Protein AF-A0A7S1PYK8-F1 (afdb_monomer_lite)

Foldseek 3Di:
DDDDDDDDDDDDDDDPDDDPDDDDDPPPVVVVVVVVVVVVVVVPPPPDDDPDDPPPCPPVNVVVVVVVVVVVVVVVVVVVVVVVVVVVVVVVVVVVVVVVVVVVVVVVVVVVVVVVVVVVVVVVVVVVVVVVVVVVVVVVVVVVVVVVVVVVVVVVVVVVVLLVVLVVLLVVLVVVLVVLVVVQDQAFPDLVVVLVDPPDDPVVNVVSVVVVVVVVPPDDDDPPPRDGPDHSPCPVVNVVSVVVSVVSVVVD

Secondary structure (DSSP, 8-state):
-----PPP-------S---------TTSSHHHHHHHTTTTTSSSS--S----------HHHHHHHHHHHHHHHHHHHHHHHHHHHHHHHHHHHHHHHHHHHHHHHHHHHHHHHHHHHHHHHHHHHHHHHHHHHHHHHHHHHHHHHHHHHHHHHHHHHHHHHHHHHHHHHHHHHHHHHHHHHHT-S-EE--HHHHTT-TTS-HHHHHHHHHHHHHHHHS--S------EEE---THHHHHHHHHHHHHHHHT-

Organism: Alexandrium catenella (NCBI:txid2925)

pLDDT: mean 76.21, std 21.87, range [30.81, 98.25]

InterPro domains:
  IPR059991 Trichocyst matrix protein T1-F, coiled-coil [PF27870] (58-193)

Structure (mmCIF, N/CA/C/O backbone):
data_AF-A0A7S1PYK8-F1
#
_entry.id   AF-A0A7S1PYK8-F1
#
loop_
_atom_site.group_PDB
_atom_site.id
_atom_site.type_symbol
_atom_site.label_atom_id
_atom_site.label_alt_id
_atom_site.label_comp_id
_atom_site.label_asym_id
_atom_site.label_entity_id
_atom_site.label_seq_id
_atom_site.pdbx_PDB_ins_code
_atom_site.Cartn_x
_atom_site.Cartn_y
_atom_site.Cartn_z
_atom_site.occupancy
_atom_site.B_iso_or_equiv
_atom_site.auth_seq_id
_atom_site.auth_comp_id
_atom_site.auth_asym_id
_atom_site.auth_atom_id
_atom_site.pdbx_PDB_model_num
ATOM 1 N N . LEU A 1 1 ? -29.106 8.030 -1.924 1.00 42.78 1 LEU A N 1
ATOM 2 C CA . LEU A 1 1 ? -29.593 6.709 -1.468 1.00 42.78 1 LEU A CA 1
ATOM 3 C C . LEU A 1 1 ? -29.959 6.793 0.016 1.00 42.78 1 LEU A C 1
ATOM 5 O O . LEU A 1 1 ? -29.085 6.958 0.848 1.00 42.78 1 LEU A O 1
ATOM 9 N N . LYS A 1 2 ? -31.276 6.822 0.269 1.00 43.25 2 LYS A N 1
ATOM 10 C CA . LYS A 1 2 ? -32.052 6.551 1.499 1.00 43.25 2 LYS A CA 1
ATOM 11 C C . LYS A 1 2 ? -31.428 6.832 2.885 1.00 43.25 2 LYS A C 1
ATOM 13 O O . LYS A 1 2 ? -30.844 5.955 3.507 1.00 43.25 2 LYS A O 1
ATOM 18 N N . ARG A 1 3 ? -31.769 8.008 3.436 1.00 36.69 3 ARG A N 1
ATOM 19 C CA . ARG A 1 3 ? -32.153 8.164 4.853 1.00 36.69 3 ARG A CA 1
ATOM 20 C C . ARG A 1 3 ? -33.546 7.551 5.049 1.00 36.69 3 ARG A C 1
ATOM 22 O O . ARG A 1 3 ? -34.435 7.847 4.254 1.00 36.69 3 ARG A O 1
ATOM 29 N N . ALA A 1 4 ? -33.748 6.769 6.105 1.00 39.44 4 ALA A N 1
ATOM 30 C CA . ALA A 1 4 ? -35.074 6.396 6.591 1.00 39.44 4 ALA A CA 1
ATOM 31 C C . ALA A 1 4 ? -35.092 6.470 8.125 1.00 39.44 4 ALA A C 1
ATOM 33 O O . ALA A 1 4 ? -34.332 5.795 8.810 1.00 39.44 4 ALA A O 1
ATOM 34 N N . GLN A 1 5 ? -35.937 7.373 8.610 1.00 46.78 5 GLN A N 1
ATOM 35 C CA . GLN A 1 5 ? -36.411 7.555 9.985 1.00 46.78 5 GLN A CA 1
ATOM 36 C C . GLN A 1 5 ? -37.636 6.613 10.207 1.00 46.78 5 GLN A C 1
ATOM 38 O O . GLN A 1 5 ? -38.007 5.894 9.275 1.00 46.78 5 GLN A O 1
ATOM 43 N N . PRO A 1 6 ? -38.210 6.517 11.420 1.00 46.19 6 PRO A N 1
ATOM 44 C CA . PRO A 1 6 ? -38.408 5.294 12.191 1.00 46.19 6 PRO A CA 1
ATOM 45 C C . PRO A 1 6 ? -39.818 4.687 12.042 1.00 46.19 6 PRO A C 1
ATOM 47 O O . PRO A 1 6 ? -40.772 5.355 11.645 1.00 46.19 6 PRO A O 1
ATOM 50 N N . SER A 1 7 ? -39.973 3.413 12.401 1.00 47.88 7 SER A N 1
ATOM 51 C CA . SER A 1 7 ? -41.270 2.722 12.434 1.00 47.88 7 SER A CA 1
ATOM 52 C C . SER A 1 7 ? -41.950 2.784 13.818 1.00 47.88 7 SER A C 1
ATOM 54 O O . SER A 1 7 ? -41.254 2.890 14.828 1.00 47.88 7 SER A O 1
ATOM 56 N N . PRO A 1 8 ? -43.297 2.709 13.882 1.00 42.19 8 PRO A N 1
ATOM 57 C CA . PRO A 1 8 ? -44.106 3.088 15.039 1.00 42.19 8 PRO A CA 1
ATOM 58 C C . PRO A 1 8 ? -44.478 1.921 15.976 1.00 42.19 8 PRO A C 1
ATOM 60 O O . PRO A 1 8 ? -44.301 0.750 15.657 1.00 42.19 8 PRO A O 1
ATOM 63 N N . LEU A 1 9 ? -45.009 2.322 17.137 1.00 41.72 9 LEU A N 1
ATOM 64 C CA . LEU A 1 9 ? -45.517 1.589 18.308 1.00 41.72 9 LEU A CA 1
ATOM 65 C C . LEU A 1 9 ? -46.166 0.199 18.077 1.00 41.72 9 LEU A C 1
ATOM 67 O O . LEU A 1 9 ? -46.811 -0.031 17.054 1.00 41.72 9 LEU A O 1
ATOM 71 N N . PRO A 1 10 ? -46.107 -0.699 19.085 1.00 41.09 10 PRO A N 1
ATOM 72 C CA . PRO A 1 10 ? -46.672 -2.041 19.003 1.00 41.09 10 PRO A CA 1
ATOM 73 C C . PRO A 1 10 ? -48.204 -2.031 19.115 1.00 41.09 10 PRO A C 1
ATOM 75 O O . PRO A 1 10 ? -48.784 -1.668 20.139 1.00 41.09 10 PRO A O 1
ATOM 78 N N . SER A 1 11 ? -48.865 -2.502 18.059 1.00 40.75 11 SER A N 1
ATOM 79 C CA . SER A 1 11 ? -50.277 -2.867 18.061 1.00 40.75 11 SER A CA 1
ATOM 80 C C . SER A 1 11 ? -50.478 -4.268 18.651 1.00 40.75 11 SER A C 1
ATOM 82 O O . SER A 1 11 ? -49.970 -5.249 18.114 1.00 40.75 11 SER A O 1
ATOM 84 N N . GLN A 1 12 ? -51.254 -4.336 19.733 1.00 40.84 12 GLN A N 1
ATOM 85 C CA . GLN A 1 12 ? -52.223 -5.391 20.065 1.00 40.84 12 GLN A CA 1
ATOM 86 C C . GLN A 1 12 ? -52.178 -6.687 19.225 1.00 40.84 12 GLN A C 1
ATOM 88 O O . GLN A 1 12 ? -52.647 -6.713 18.085 1.00 40.84 12 GLN A O 1
ATOM 93 N N . ARG A 1 13 ? -51.779 -7.805 19.852 1.00 35.12 13 ARG A N 1
ATOM 94 C CA . ARG A 1 13 ? -52.340 -9.132 19.541 1.00 35.12 13 ARG A CA 1
ATOM 95 C C . ARG A 1 13 ? -52.230 -10.108 20.723 1.00 35.12 13 ARG A C 1
ATOM 97 O O . ARG A 1 13 ? -51.177 -10.660 21.005 1.00 35.12 13 ARG A O 1
ATOM 104 N N . SER A 1 14 ? -53.377 -10.272 21.385 1.00 41.12 14 SER A N 1
ATOM 105 C CA . SER A 1 14 ? -53.946 -11.495 21.979 1.00 41.12 14 SER A CA 1
ATOM 106 C C . SER A 1 14 ? -53.055 -12.425 22.818 1.00 41.12 14 SER A C 1
ATOM 108 O O . SER A 1 14 ? -52.366 -13.296 22.290 1.00 41.12 14 SER A O 1
ATOM 110 N N . SER A 1 15 ? -53.229 -12.340 24.137 1.00 37.00 15 SER A N 1
ATOM 111 C CA . SER A 1 15 ? -52.975 -13.405 25.114 1.00 37.00 15 SER A CA 1
ATOM 112 C C . SER A 1 15 ? -54.047 -14.522 25.047 1.00 37.00 15 SER A C 1
ATOM 114 O O . SER A 1 15 ? -55.197 -14.243 24.695 1.00 37.00 15 SER A O 1
ATOM 116 N N . PRO A 1 16 ? -53.718 -15.786 25.396 1.00 41.19 16 PRO A N 1
ATOM 117 C CA . PRO A 1 16 ? -54.635 -16.922 25.321 1.00 41.19 16 PRO A CA 1
ATOM 118 C C . PRO A 1 16 ? -55.247 -17.241 26.692 1.00 41.19 16 PRO A C 1
ATOM 120 O O . PRO A 1 16 ? -54.850 -18.200 27.340 1.00 41.19 16 PRO A O 1
ATOM 123 N N . TRP A 1 17 ? -56.217 -16.450 27.152 1.00 30.81 17 TRP A N 1
ATOM 124 C CA . TRP A 1 17 ? -57.033 -16.811 28.320 1.00 30.81 17 TRP A CA 1
ATOM 125 C C . TRP A 1 17 ? -58.499 -16.483 28.031 1.00 30.81 17 TRP A C 1
ATOM 127 O O . TRP A 1 17 ? -58.911 -15.327 27.962 1.00 30.81 17 TRP A O 1
ATOM 137 N N . GLY A 1 18 ? -59.279 -17.534 27.767 1.00 33.34 18 GLY A N 1
ATOM 138 C CA . GLY A 1 18 ? -60.690 -17.453 27.412 1.00 33.34 18 GLY A CA 1
ATOM 139 C C . GLY A 1 18 ? -61.553 -17.025 28.594 1.00 33.34 18 GLY A C 1
ATOM 140 O O . GLY A 1 18 ? -61.733 -17.773 29.552 1.00 33.34 18 GLY A O 1
ATOM 141 N N . VAL A 1 19 ? -62.152 -15.841 28.484 1.00 34.38 19 VAL A N 1
ATOM 142 C CA . VAL A 1 19 ? -63.263 -15.408 29.333 1.00 34.38 19 VAL A CA 1
ATOM 143 C C . VAL A 1 19 ? -64.504 -16.205 28.924 1.00 34.38 19 VAL A C 1
ATOM 145 O O . VAL A 1 19 ? -65.127 -15.946 27.892 1.00 34.38 19 VAL A O 1
ATOM 148 N N . ARG A 1 20 ? -64.861 -17.208 29.729 1.00 34.38 20 ARG A N 1
ATOM 149 C CA . ARG A 1 20 ? -66.093 -17.987 29.576 1.00 34.38 20 ARG A CA 1
ATOM 150 C C . ARG A 1 20 ? -67.270 -17.136 30.073 1.00 34.38 20 ARG A C 1
ATOM 152 O O . ARG A 1 20 ? -67.507 -17.004 31.267 1.00 34.38 20 ARG A O 1
ATOM 159 N N . ARG A 1 21 ? -67.979 -16.505 29.132 1.00 36.00 21 ARG A N 1
ATOM 160 C CA . ARG A 1 21 ? -69.226 -15.757 29.355 1.00 36.00 21 ARG A CA 1
ATOM 161 C C . ARG A 1 21 ? -70.378 -16.754 29.520 1.00 36.00 21 ARG A C 1
ATOM 163 O O . ARG A 1 21 ? -70.953 -17.196 28.528 1.00 36.00 21 ARG A O 1
ATOM 170 N N . GLU A 1 22 ? -70.711 -17.115 30.755 1.00 36.94 22 GLU A N 1
ATOM 171 C CA . GLU A 1 22 ? -71.904 -17.917 31.043 1.00 36.94 22 GLU A CA 1
ATOM 172 C C . GLU A 1 22 ? -73.157 -17.033 31.067 1.00 36.94 22 GLU A C 1
ATOM 174 O O . GLU A 1 22 ? -73.251 -16.022 31.762 1.00 36.94 22 GLU A O 1
ATOM 179 N N . ARG A 1 23 ? -74.120 -17.406 30.222 1.00 41.31 23 ARG A N 1
ATOM 180 C CA . ARG A 1 23 ? -75.435 -16.780 30.084 1.00 41.31 23 ARG A CA 1
ATOM 181 C C . ARG A 1 23 ? -76.292 -17.152 31.298 1.00 41.31 23 ARG A C 1
ATOM 183 O O . ARG A 1 23 ? -76.814 -18.259 31.361 1.00 41.31 23 ARG A O 1
ATOM 190 N N . MET A 1 24 ? -76.469 -16.224 32.237 1.00 36.66 24 MET A N 1
ATOM 191 C CA . MET A 1 24 ? -77.461 -16.347 33.312 1.00 36.66 24 MET A CA 1
ATOM 192 C C . MET A 1 24 ? -78.878 -16.310 32.718 1.00 36.66 24 MET A C 1
ATOM 194 O O . MET A 1 24 ? -79.310 -15.304 32.156 1.00 36.66 24 MET A O 1
ATOM 198 N N . SER A 1 25 ? -79.586 -17.439 32.801 1.00 42.28 25 SER A N 1
ATOM 199 C CA . SER A 1 25 ? -80.964 -17.606 32.336 1.00 42.28 25 SER A CA 1
ATOM 200 C C . SER A 1 25 ? -81.953 -16.894 33.262 1.00 42.28 25 SER A C 1
ATOM 202 O O . SER A 1 25 ? -81.996 -17.152 34.464 1.00 42.28 25 SER A O 1
ATOM 204 N N . LEU A 1 26 ? -82.804 -16.059 32.670 1.00 45.03 26 LEU A N 1
ATOM 205 C CA . LEU A 1 26 ? -83.822 -15.211 33.303 1.00 45.03 26 LEU A CA 1
ATOM 206 C C . LEU A 1 26 ? -84.965 -15.949 34.036 1.00 45.03 26 LEU A C 1
ATOM 208 O O . LEU A 1 26 ? -85.883 -15.309 34.539 1.00 45.03 26 LEU A O 1
ATOM 212 N N . THR A 1 27 ? -84.929 -17.277 34.147 1.00 49.44 27 THR A N 1
ATOM 213 C CA . THR A 1 27 ? -86.009 -18.085 34.742 1.00 49.44 27 THR A CA 1
ATOM 214 C C . THR A 1 27 ? -85.787 -18.468 36.211 1.00 49.44 27 THR A C 1
ATOM 216 O O . THR A 1 27 ? -86.704 -18.979 36.846 1.00 49.44 27 THR A O 1
ATOM 219 N N . THR A 1 28 ? -84.625 -18.173 36.807 1.00 48.91 28 THR A N 1
ATOM 220 C CA . THR A 1 28 ? -84.320 -18.510 38.218 1.00 48.91 28 THR A CA 1
ATOM 221 C C . THR A 1 28 ? -84.494 -17.345 39.203 1.00 48.91 28 THR A C 1
ATOM 223 O O . THR A 1 28 ? -84.471 -17.558 40.416 1.00 48.91 28 THR A O 1
ATOM 226 N N . MET A 1 29 ? -84.734 -16.120 38.718 1.00 52.75 29 MET A N 1
ATOM 227 C CA . MET A 1 29 ? -84.975 -14.939 39.567 1.00 52.75 29 MET A CA 1
ATOM 228 C C . MET A 1 29 ? -86.425 -14.819 40.070 1.00 52.75 29 MET A C 1
ATOM 230 O O . MET A 1 29 ? -86.640 -14.309 41.166 1.00 52.75 29 MET A O 1
ATOM 234 N N . ALA A 1 30 ? -87.417 -15.349 39.346 1.00 53.09 30 ALA A N 1
ATOM 235 C CA . ALA A 1 30 ? -88.827 -15.264 39.748 1.00 53.09 30 ALA A CA 1
ATOM 236 C C . ALA A 1 30 ? -89.197 -16.207 40.916 1.00 53.09 30 ALA A C 1
ATOM 238 O O . ALA A 1 30 ? -90.075 -15.891 41.713 1.00 53.09 30 ALA A O 1
ATOM 239 N N . ALA A 1 31 ? -88.484 -17.328 41.082 1.00 51.78 31 ALA A N 1
ATOM 240 C CA . ALA A 1 31 ? -88.746 -18.302 42.149 1.00 51.78 31 ALA A CA 1
ATOM 241 C C . ALA A 1 31 ? -88.095 -17.939 43.504 1.00 51.78 31 ALA A C 1
ATOM 243 O O . ALA A 1 31 ? -88.540 -18.408 44.548 1.00 51.78 31 ALA A O 1
ATOM 244 N N . ARG A 1 32 ? -87.068 -17.074 43.515 1.00 53.81 32 ARG A N 1
ATOM 245 C CA . ARG A 1 32 ? -86.403 -16.598 44.749 1.00 53.81 32 ARG A CA 1
ATOM 246 C C . ARG A 1 32 ? -87.052 -15.345 45.347 1.00 53.81 32 ARG A C 1
ATOM 248 O O . ARG A 1 32 ? -86.957 -15.132 46.551 1.00 53.81 32 ARG A O 1
ATOM 255 N N . LEU A 1 33 ? -87.776 -14.569 44.540 1.00 47.44 33 LEU A N 1
ATOM 256 C CA . LEU A 1 33 ? -88.569 -13.421 45.000 1.00 47.44 33 LEU A CA 1
ATOM 257 C C . LEU A 1 33 ? -89.869 -13.834 45.715 1.00 47.44 33 LEU A C 1
ATOM 259 O O . LEU A 1 33 ? -90.306 -13.140 46.628 1.00 47.44 33 LEU A O 1
ATOM 263 N N . LEU A 1 34 ? -90.439 -14.995 45.380 1.00 49.56 34 LEU A N 1
ATOM 264 C CA . LEU A 1 34 ? -91.649 -15.524 46.026 1.00 49.56 34 LEU A CA 1
ATOM 265 C C . LEU A 1 34 ? -91.381 -16.295 47.334 1.00 49.56 34 LEU A C 1
ATOM 267 O O . LEU A 1 34 ? -92.288 -16.429 48.150 1.00 49.56 34 LEU A O 1
ATOM 271 N N . LEU A 1 35 ? -90.142 -16.734 47.588 1.00 47.56 35 LEU A N 1
ATOM 272 C CA . LEU A 1 35 ? -89.763 -17.433 48.827 1.00 47.56 35 LEU A CA 1
ATOM 273 C C . LEU A 1 35 ? -89.250 -16.478 49.929 1.00 47.56 35 LEU A C 1
ATOM 275 O O . LEU A 1 35 ? -89.372 -16.783 51.110 1.00 47.56 35 LEU A O 1
ATOM 279 N N . CYS A 1 36 ? -88.754 -15.285 49.573 1.00 47.00 36 CYS A N 1
ATOM 280 C CA . CYS A 1 36 ? -88.365 -14.250 50.545 1.00 47.00 36 CYS A CA 1
ATOM 281 C C . CYS A 1 36 ? -89.547 -13.421 51.083 1.00 47.00 36 CYS A C 1
ATOM 283 O O . CYS A 1 36 ? -89.440 -12.848 52.166 1.00 47.00 36 CYS A O 1
ATOM 285 N N . ALA A 1 37 ? -90.685 -13.383 50.383 1.00 48.50 37 ALA A N 1
ATOM 286 C CA . ALA A 1 37 ? -91.877 -12.661 50.838 1.00 48.50 37 ALA A CA 1
ATOM 287 C C . ALA A 1 37 ? -92.676 -13.416 51.922 1.00 48.50 37 ALA A C 1
ATOM 289 O O . ALA A 1 37 ? -93.399 -12.790 52.693 1.00 48.50 37 ALA A O 1
ATOM 290 N N . LEU A 1 38 ? -92.508 -14.740 52.042 1.00 45.41 38 LEU A N 1
ATOM 291 C CA . LEU A 1 38 ? -93.203 -15.556 53.049 1.00 45.41 38 LEU A CA 1
ATOM 292 C C . LEU A 1 38 ? -92.466 -15.619 54.406 1.00 45.41 38 LEU A C 1
ATOM 294 O O . LEU A 1 38 ? -93.081 -15.922 55.424 1.00 45.41 38 LEU A O 1
ATOM 298 N N . CYS A 1 39 ? -91.173 -15.272 54.459 1.00 43.62 39 CYS A N 1
ATOM 299 C CA . CYS A 1 39 ? -90.382 -15.245 55.701 1.00 43.62 39 CYS A CA 1
ATOM 300 C C . CYS A 1 39 ? -90.380 -13.879 56.413 1.00 43.62 39 CYS A C 1
ATOM 302 O O . CYS A 1 39 ? -90.051 -13.804 57.595 1.00 43.62 39 CYS A O 1
ATOM 304 N N . ALA A 1 40 ? -90.801 -12.802 55.743 1.00 43.12 40 ALA A N 1
ATOM 305 C CA . ALA A 1 40 ? -90.879 -11.465 56.339 1.00 43.12 40 ALA A CA 1
ATOM 306 C C . ALA A 1 40 ? -92.112 -11.261 57.251 1.00 43.12 40 ALA A C 1
ATOM 308 O O . ALA A 1 40 ? -92.134 -10.327 58.050 1.00 43.12 40 ALA A O 1
ATOM 309 N N . ALA A 1 41 ? -93.116 -12.145 57.189 1.00 45.06 41 ALA A N 1
ATOM 310 C CA . ALA A 1 41 ? -94.318 -12.067 58.027 1.00 45.06 41 ALA A CA 1
ATOM 311 C C . ALA A 1 41 ? -94.166 -12.739 59.411 1.00 45.06 41 ALA A C 1
ATOM 313 O O . ALA A 1 41 ? -94.946 -12.454 60.316 1.00 45.06 41 ALA A O 1
ATOM 314 N N . VAL A 1 42 ? -93.139 -13.577 59.616 1.00 44.75 42 VAL A N 1
ATOM 315 C CA . VAL A 1 42 ? -92.903 -14.311 60.883 1.00 44.75 42 VAL A CA 1
ATOM 316 C C . VAL A 1 42 ? -91.834 -13.639 61.768 1.00 44.75 42 VAL A C 1
ATOM 318 O O . VAL A 1 42 ? -91.619 -14.048 62.901 1.00 44.75 42 VAL A O 1
ATOM 321 N N . ALA A 1 43 ? -91.211 -12.544 61.316 1.00 41.44 43 ALA A N 1
ATOM 322 C CA . ALA A 1 43 ? -90.244 -11.771 62.112 1.00 41.44 43 ALA A CA 1
ATOM 323 C C . ALA A 1 43 ? -90.838 -10.506 62.773 1.00 41.44 43 ALA A C 1
ATOM 325 O O . ALA A 1 43 ? -90.139 -9.786 63.484 1.00 41.44 43 ALA A O 1
ATOM 326 N N . ALA A 1 44 ? -92.130 -10.218 62.569 1.00 42.78 44 ALA A N 1
ATOM 327 C CA . ALA A 1 44 ? -92.794 -9.038 63.136 1.00 42.78 44 ALA A CA 1
ATOM 328 C C . ALA A 1 44 ? -93.432 -9.270 64.525 1.00 42.78 44 ALA A C 1
ATOM 330 O O . ALA A 1 44 ? -93.891 -8.303 65.138 1.00 42.78 44 ALA A O 1
ATOM 331 N N . ALA A 1 45 ? -93.437 -10.508 65.038 1.00 43.28 45 ALA A N 1
ATOM 332 C CA . ALA A 1 45 ? -94.090 -10.875 66.301 1.00 43.28 45 ALA A CA 1
ATOM 333 C C . ALA A 1 45 ? -93.160 -10.943 67.529 1.00 43.28 45 ALA A C 1
ATOM 335 O O . ALA A 1 45 ? -93.666 -11.058 68.640 1.00 43.28 45 ALA A O 1
ATOM 336 N N . ASP A 1 46 ? -91.839 -10.781 67.380 1.00 35.78 46 ASP A N 1
ATOM 337 C CA . ASP A 1 46 ? -90.891 -10.868 68.509 1.00 35.78 46 ASP A CA 1
ATOM 338 C C . ASP A 1 46 ? -90.344 -9.496 68.942 1.00 35.78 46 ASP A C 1
ATOM 340 O O . ASP A 1 46 ? -89.172 -9.292 69.258 1.00 35.78 46 ASP A O 1
ATOM 344 N N . ARG A 1 47 ? -91.232 -8.494 68.938 1.00 44.88 47 ARG A N 1
ATOM 345 C CA . ARG A 1 47 ? -90.937 -7.118 69.367 1.00 44.88 47 ARG A CA 1
ATOM 346 C C . ARG A 1 47 ? -91.154 -6.892 70.870 1.00 44.88 47 ARG A C 1
ATOM 348 O O . ARG A 1 47 ? -91.395 -5.761 71.288 1.00 44.88 47 ARG A O 1
ATOM 355 N N . ARG A 1 48 ? -91.114 -7.937 71.707 1.00 44.97 48 ARG A N 1
ATOM 356 C CA . ARG A 1 48 ? -91.490 -7.803 73.124 1.00 44.97 48 ARG A CA 1
ATOM 357 C C . ARG A 1 48 ? -90.754 -8.756 74.067 1.00 44.97 48 ARG A C 1
ATOM 359 O O . ARG A 1 48 ? -91.383 -9.581 74.704 1.00 44.97 48 ARG A O 1
ATOM 366 N N . ALA A 1 49 ? -89.437 -8.585 74.191 1.00 42.62 49 ALA A N 1
ATOM 367 C CA . ALA A 1 49 ? -88.692 -8.700 75.457 1.00 42.62 49 ALA A CA 1
ATOM 368 C C . ALA A 1 49 ? -87.186 -8.767 75.182 1.00 42.62 49 ALA A C 1
ATOM 370 O O . ALA A 1 49 ? -86.604 -9.840 75.090 1.00 42.62 49 ALA A O 1
ATOM 371 N N . ARG A 1 50 ? -86.538 -7.607 75.094 1.00 38.75 50 ARG A N 1
ATOM 372 C CA . ARG A 1 50 ? -85.137 -7.433 75.499 1.00 38.75 50 ARG A CA 1
ATOM 373 C C . ARG A 1 50 ? -84.925 -5.949 75.748 1.00 38.75 50 ARG A C 1
ATOM 375 O O . ARG A 1 50 ? -84.459 -5.203 74.896 1.00 38.75 50 ARG A O 1
ATOM 382 N N . GLY A 1 51 ? -85.341 -5.523 76.939 1.00 42.62 51 GLY A N 1
ATOM 383 C CA . GLY A 1 51 ? -84.711 -4.379 77.573 1.00 42.62 51 GLY A CA 1
ATOM 384 C C . GLY A 1 51 ? -83.241 -4.736 77.754 1.00 42.62 51 GLY A C 1
ATOM 385 O O . GLY A 1 51 ? -82.912 -5.611 78.548 1.00 42.62 51 GLY A O 1
ATOM 386 N N . ALA A 1 52 ? -82.378 -4.120 76.957 1.00 36.28 52 ALA A N 1
ATOM 387 C CA . ALA A 1 52 ? -80.942 -4.162 77.148 1.00 36.28 52 ALA A CA 1
ATOM 388 C C . ALA A 1 52 ? -80.504 -2.726 77.410 1.00 36.28 52 ALA A C 1
ATOM 390 O O . ALA A 1 52 ? -80.748 -1.823 76.611 1.00 36.28 52 ALA A O 1
ATOM 391 N N . ALA A 1 53 ? -79.961 -2.550 78.607 1.00 37.81 53 ALA A N 1
ATOM 392 C CA . ALA A 1 53 ? -79.502 -1.313 79.191 1.00 37.81 53 ALA A CA 1
ATOM 393 C C . ALA A 1 53 ? -78.727 -0.439 78.199 1.00 37.81 53 ALA A C 1
ATOM 395 O O . ALA A 1 53 ? -77.848 -0.912 77.478 1.00 37.81 53 ALA A O 1
ATOM 396 N N . ALA A 1 54 ? -79.002 0.863 78.244 1.00 41.16 54 ALA A N 1
ATOM 397 C CA . ALA A 1 54 ? -78.047 1.862 77.807 1.00 41.16 54 ALA A CA 1
ATOM 398 C C . ALA A 1 54 ? -76.741 1.624 78.581 1.00 41.16 54 ALA A C 1
ATOM 400 O O . ALA A 1 54 ? -76.656 1.901 79.779 1.00 41.16 54 ALA A O 1
ATOM 401 N N . ALA A 1 55 ? -75.744 1.047 77.910 1.00 46.62 55 ALA A N 1
ATOM 402 C CA . ALA A 1 55 ? -74.401 0.910 78.439 1.00 46.62 55 ALA A CA 1
ATOM 403 C C . ALA A 1 55 ? -73.801 2.315 78.565 1.00 46.62 55 ALA A C 1
ATOM 405 O O . ALA A 1 55 ? -73.216 2.859 77.630 1.00 46.62 55 ALA A O 1
ATOM 406 N N . GLN A 1 56 ? -73.981 2.925 79.733 1.00 48.38 56 GLN A N 1
ATOM 407 C CA . GLN A 1 56 ? -73.119 3.997 80.210 1.00 48.38 56 GLN A CA 1
ATOM 408 C C . GLN A 1 56 ? -71.709 3.405 80.287 1.00 48.38 56 GLN A C 1
ATOM 410 O O . GLN A 1 56 ? -71.376 2.690 81.230 1.00 48.38 56 GLN A O 1
ATOM 415 N N . VAL A 1 57 ? -70.911 3.616 79.240 1.00 55.19 57 VAL A N 1
ATOM 416 C CA . VAL A 1 57 ? -69.532 3.131 79.173 1.00 55.19 57 VAL A CA 1
ATOM 417 C C . VAL A 1 57 ? -68.769 3.757 80.335 1.00 55.19 57 VAL A C 1
ATOM 419 O O . VAL A 1 57 ? -68.524 4.966 80.342 1.00 55.19 57 VAL A O 1
ATOM 422 N N . THR A 1 58 ? -68.429 2.950 81.337 1.00 65.81 58 THR A N 1
ATOM 423 C CA . THR A 1 58 ? -67.679 3.436 82.495 1.00 65.81 58 THR A CA 1
ATOM 424 C C . THR A 1 58 ? -66.279 3.881 82.042 1.00 65.81 58 THR A C 1
ATOM 426 O O . THR A 1 58 ? -65.708 3.276 81.128 1.00 65.81 58 THR A O 1
ATOM 429 N N . PRO A 1 59 ? -65.689 4.937 82.634 1.00 75.56 59 PRO A N 1
ATOM 430 C CA . PRO A 1 59 ? -64.370 5.434 82.232 1.00 75.56 59 PRO A CA 1
ATOM 431 C C . PRO A 1 59 ? -63.270 4.358 82.240 1.00 75.56 59 PRO A C 1
ATOM 433 O O . PRO A 1 59 ? -62.418 4.356 81.358 1.00 75.56 59 PRO A O 1
ATOM 436 N N . LEU A 1 60 ? -63.333 3.390 83.163 1.00 75.81 60 LEU A N 1
ATOM 437 C CA . LEU A 1 60 ? -62.423 2.237 83.210 1.00 75.81 60 LEU A CA 1
ATOM 438 C C . LEU A 1 60 ? -62.600 1.282 82.018 1.00 75.81 60 LEU A C 1
ATOM 440 O O . LEU A 1 60 ? -61.617 0.799 81.467 1.00 75.81 60 LEU A O 1
ATOM 444 N N . GLN A 1 61 ? -63.831 1.051 81.567 1.00 78.31 61 GLN A N 1
ATOM 445 C CA . GLN A 1 61 ? -64.113 0.190 80.418 1.00 78.31 61 GLN A CA 1
ATOM 446 C C . GLN A 1 61 ? -63.680 0.838 79.095 1.00 78.31 61 GLN A C 1
ATOM 448 O O . GLN A 1 61 ? -63.204 0.145 78.204 1.00 78.31 61 GLN A O 1
ATOM 453 N N . LYS A 1 62 ? -63.730 2.176 79.003 1.00 81.81 62 LYS A N 1
ATOM 454 C CA . LYS A 1 62 ? -63.111 2.948 77.907 1.00 81.81 62 LYS A CA 1
ATOM 455 C C . LYS A 1 62 ? -61.589 2.793 77.860 1.00 81.81 62 LYS A C 1
ATOM 457 O O . LYS A 1 62 ? -61.033 2.701 76.772 1.00 81.81 62 LYS A O 1
ATOM 462 N N . VAL A 1 63 ? -60.914 2.743 79.010 1.00 83.75 63 VAL A N 1
ATOM 463 C CA . VAL A 1 63 ? -59.458 2.514 79.062 1.00 83.75 63 VAL A CA 1
ATOM 464 C C . VAL A 1 63 ? -59.107 1.086 78.636 1.00 83.75 63 VAL A C 1
ATOM 466 O O . VAL A 1 63 ? -58.169 0.905 77.865 1.00 83.75 63 VAL A O 1
ATOM 469 N N . VAL A 1 64 ? -59.880 0.083 79.065 1.00 84.31 64 VAL A N 1
ATOM 470 C CA . VAL A 1 64 ? -59.700 -1.308 78.609 1.00 84.31 64 VAL A CA 1
ATOM 471 C C . VAL A 1 64 ? -59.934 -1.425 77.099 1.00 84.31 64 VAL A C 1
ATOM 473 O O . VAL A 1 64 ? -59.103 -2.009 76.413 1.00 84.31 64 VAL A O 1
ATOM 476 N N . GLN A 1 65 ? -60.976 -0.777 76.567 1.00 86.38 65 GLN A N 1
ATOM 477 C CA . GLN A 1 65 ? -61.241 -0.718 75.127 1.00 86.38 65 GLN A CA 1
ATOM 478 C C . GLN A 1 65 ? -60.075 -0.074 74.354 1.00 86.38 65 GLN A C 1
ATOM 480 O O . GLN A 1 65 ? -59.622 -0.633 73.364 1.00 86.38 65 GLN A O 1
ATOM 485 N N . MET A 1 66 ? -59.525 1.055 74.827 1.00 84.81 66 MET A N 1
ATOM 486 C CA . MET A 1 66 ? -58.364 1.690 74.182 1.00 84.81 66 MET A CA 1
ATOM 487 C C . MET A 1 66 ? -57.112 0.804 74.220 1.00 84.81 66 MET A C 1
ATOM 489 O O . MET A 1 66 ? -56.354 0.786 73.254 1.00 84.81 66 MET A O 1
ATOM 493 N N . LEU A 1 67 ? -56.879 0.060 75.306 1.00 87.00 67 LEU A N 1
ATOM 494 C CA . LEU A 1 67 ? -55.759 -0.884 75.392 1.00 87.00 67 LEU A CA 1
ATOM 495 C C . LEU A 1 67 ? -55.951 -2.090 74.461 1.00 87.00 67 LEU A C 1
ATOM 497 O O . LEU A 1 67 ? -54.985 -2.552 73.851 1.00 87.00 67 LEU A O 1
ATOM 501 N N . GLU A 1 68 ? -57.181 -2.584 74.314 1.00 87.44 68 GLU A N 1
ATOM 502 C CA . GLU A 1 68 ? -57.524 -3.625 73.341 1.00 87.44 68 GLU A CA 1
ATOM 503 C C . GLU A 1 68 ? -57.374 -3.128 71.896 1.00 87.44 68 GLU A C 1
ATOM 505 O O . GLU A 1 68 ? -56.792 -3.839 71.075 1.00 87.44 68 GLU A O 1
ATOM 510 N N . ASP A 1 69 ? -57.779 -1.889 71.604 1.00 89.38 69 ASP A N 1
ATOM 511 C CA . ASP A 1 69 ? -57.617 -1.251 70.294 1.00 89.38 69 ASP A CA 1
ATOM 512 C C . ASP A 1 69 ? -56.138 -1.010 69.956 1.00 89.38 69 ASP A C 1
ATOM 514 O O . ASP A 1 69 ? -55.717 -1.261 68.828 1.00 89.38 69 ASP A O 1
ATOM 518 N N . VAL A 1 70 ? -55.316 -0.578 70.921 1.00 91.31 70 VAL A N 1
ATOM 519 C CA . VAL A 1 70 ? -53.858 -0.433 70.738 1.00 91.31 70 VAL A CA 1
ATOM 520 C C . VAL A 1 70 ? -53.201 -1.796 70.509 1.00 91.31 70 VAL A C 1
ATOM 522 O O . VAL A 1 70 ? -52.334 -1.925 69.647 1.00 91.31 70 VAL A O 1
ATOM 525 N N . LYS A 1 71 ? -53.643 -2.847 71.209 1.00 89.44 71 LYS A N 1
ATOM 526 C CA . LYS A 1 71 ? -53.159 -4.218 70.987 1.00 89.44 71 LYS A CA 1
ATOM 527 C C . LYS A 1 71 ? -53.573 -4.764 69.617 1.00 89.44 71 LYS A C 1
ATOM 529 O O . LYS A 1 71 ? -52.789 -5.475 68.988 1.00 89.44 71 LYS A O 1
ATOM 534 N N . ALA A 1 72 ? -54.789 -4.471 69.164 1.00 92.12 72 ALA A N 1
ATOM 535 C CA . ALA A 1 72 ? -55.274 -4.864 67.845 1.00 92.12 72 ALA A CA 1
ATOM 536 C C . ALA A 1 72 ? -54.513 -4.127 66.730 1.00 92.12 72 ALA A C 1
ATOM 538 O O . ALA A 1 72 ? -54.017 -4.782 65.814 1.00 92.12 72 ALA A O 1
ATOM 539 N N . LYS A 1 73 ? -54.329 -2.806 66.862 1.00 89.75 73 LYS A N 1
ATOM 540 C CA . LYS A 1 73 ? -53.519 -1.988 65.944 1.00 89.75 73 LYS A CA 1
ATOM 541 C C . LYS A 1 73 ? -52.072 -2.462 65.886 1.00 89.75 73 LYS A C 1
ATOM 543 O O . LYS A 1 73 ? -51.592 -2.736 64.798 1.00 89.75 73 LYS A O 1
ATOM 548 N N . GLY A 1 74 ? -51.428 -2.711 67.029 1.00 91.31 74 GLY A N 1
ATOM 549 C CA . GLY A 1 74 ? -50.049 -3.210 67.059 1.00 91.31 74 GLY A CA 1
ATOM 550 C C . GLY A 1 74 ? -49.875 -4.588 66.405 1.00 91.31 74 GLY A C 1
ATOM 551 O O . GLY A 1 74 ? -48.838 -4.866 65.813 1.00 91.31 74 GLY A O 1
ATOM 552 N N . LYS A 1 75 ? -50.894 -5.462 66.452 1.00 91.56 75 LYS A N 1
ATOM 553 C CA . LYS A 1 75 ? -50.872 -6.731 65.700 1.00 91.56 75 LYS A CA 1
ATOM 554 C C . LYS A 1 75 ? -51.036 -6.524 64.194 1.00 91.56 75 LYS A C 1
ATOM 556 O O . LYS A 1 75 ? -50.402 -7.242 63.428 1.00 91.56 75 LYS A O 1
ATOM 561 N N . GLN A 1 76 ? -51.892 -5.590 63.787 1.00 92.19 76 GLN A N 1
ATOM 562 C CA . GLN A 1 76 ? -52.146 -5.294 62.379 1.00 92.19 76 GLN A CA 1
ATOM 563 C C . GLN A 1 76 ? -50.954 -4.573 61.732 1.00 92.19 76 GLN A C 1
ATOM 565 O O . GLN A 1 76 ? -50.518 -4.975 60.660 1.00 92.19 76 GLN A O 1
ATOM 570 N N . GLU A 1 77 ? -50.384 -3.580 62.417 1.00 89.69 77 GLU A N 1
ATOM 571 C CA . GLU A 1 77 ? -49.176 -2.856 62.003 1.00 89.69 77 GLU A CA 1
ATOM 572 C C . GLU A 1 77 ? -47.972 -3.793 61.912 1.00 89.69 77 GLU A C 1
ATOM 574 O O . GLU A 1 77 ? -47.264 -3.752 60.915 1.00 89.69 77 GLU A O 1
ATOM 579 N N . LYS A 1 78 ? -47.804 -4.729 62.860 1.00 89.81 78 LYS A N 1
ATOM 580 C CA . LYS A 1 78 ? -46.744 -5.743 62.769 1.00 89.81 78 LYS A CA 1
ATOM 581 C C . LYS A 1 78 ? -46.847 -6.583 61.490 1.00 89.81 78 LYS A C 1
ATOM 583 O O . LYS A 1 78 ? -45.831 -6.840 60.860 1.00 89.81 78 LYS A O 1
ATOM 588 N N . GLN A 1 79 ? -48.047 -7.040 61.121 1.00 89.81 79 GLN A N 1
ATOM 589 C CA . GLN A 1 79 ? -48.210 -7.841 59.901 1.00 89.81 79 GLN A CA 1
ATOM 590 C C . GLN A 1 79 ? -48.038 -7.015 58.623 1.00 89.81 79 GLN A C 1
ATOM 592 O O . GLN A 1 79 ? -47.497 -7.526 57.643 1.00 89.81 79 GLN A O 1
ATOM 597 N N . ALA A 1 80 ? -48.469 -5.750 58.630 1.00 91.31 80 ALA A N 1
ATOM 598 C CA . ALA A 1 80 ? -48.230 -4.838 57.517 1.00 91.31 80 ALA A CA 1
ATOM 599 C C . ALA A 1 80 ? -46.724 -4.583 57.327 1.00 91.31 80 ALA A C 1
ATOM 601 O O . ALA A 1 80 ? -46.209 -4.785 56.231 1.00 91.31 80 ALA A O 1
ATOM 602 N N . GLU A 1 81 ? -46.008 -4.261 58.406 1.00 89.62 81 GLU A N 1
ATOM 603 C CA . GLU A 1 81 ? -44.565 -4.001 58.387 1.00 89.62 81 GLU A CA 1
ATOM 604 C C . GLU A 1 81 ? -43.755 -5.248 58.004 1.00 89.62 81 GLU A C 1
ATOM 606 O O . GLU A 1 81 ? -42.795 -5.148 57.249 1.00 89.62 81 GLU A O 1
ATOM 611 N N . GLU A 1 82 ? -44.157 -6.443 58.449 1.00 91.06 82 GLU A N 1
ATOM 612 C CA . GLU A 1 82 ? -43.504 -7.701 58.059 1.00 91.06 82 GLU A CA 1
ATOM 613 C C . GLU A 1 82 ? -43.629 -7.970 56.548 1.00 91.06 82 GLU A C 1
ATOM 615 O O . GLU A 1 82 ? -42.676 -8.435 55.919 1.00 91.06 82 GLU A O 1
ATOM 620 N N . THR A 1 83 ? -44.768 -7.611 55.947 1.00 92.31 83 THR A N 1
ATOM 621 C CA . THR A 1 83 ? -44.990 -7.757 54.499 1.00 92.31 83 THR A CA 1
ATOM 622 C C . THR A 1 83 ? -44.185 -6.721 53.712 1.00 92.31 83 THR A C 1
ATOM 624 O O . THR A 1 83 ? -43.446 -7.085 52.800 1.00 92.31 83 THR A O 1
ATOM 627 N N . GLU A 1 84 ? -44.251 -5.445 54.107 1.00 92.25 84 GLU A N 1
ATOM 628 C CA . GLU A 1 84 ? -43.482 -4.362 53.477 1.00 92.25 84 GLU A CA 1
ATOM 629 C C . GLU A 1 84 ? -41.967 -4.587 53.598 1.00 92.25 84 GLU A C 1
ATOM 631 O O . GLU A 1 84 ? -41.215 -4.328 52.657 1.00 92.25 84 GLU A O 1
ATOM 636 N N . PHE A 1 85 ? -41.500 -5.119 54.731 1.00 93.69 85 PHE A N 1
ATOM 637 C CA . PHE A 1 85 ? -40.089 -5.438 54.930 1.00 93.69 85 PHE A CA 1
ATOM 638 C C . PHE A 1 85 ? -39.626 -6.604 54.049 1.00 93.69 85 PHE A C 1
ATOM 640 O O . PHE A 1 85 ? -38.514 -6.552 53.518 1.00 93.69 85 PHE A O 1
ATOM 647 N N . SER A 1 86 ? -40.469 -7.623 53.843 1.00 93.25 86 SER A N 1
ATOM 648 C CA . SER A 1 86 ? -40.187 -8.711 52.897 1.00 93.25 86 SER A CA 1
ATOM 649 C C . SER A 1 86 ? -40.074 -8.183 51.465 1.00 93.25 86 SER A C 1
ATOM 651 O O . SER A 1 86 ? -39.098 -8.476 50.777 1.00 93.25 86 SER A O 1
ATOM 653 N N . GLU A 1 87 ? -41.021 -7.345 51.030 1.00 94.12 87 GLU A N 1
ATOM 654 C CA . GLU A 1 87 ? -40.987 -6.715 49.701 1.00 94.12 87 GLU A CA 1
ATOM 655 C C . GLU A 1 87 ? -39.749 -5.820 49.527 1.00 94.12 87 GLU A C 1
ATOM 657 O O . GLU A 1 87 ? -39.093 -5.831 48.481 1.00 94.12 87 GLU A O 1
ATOM 662 N N . PHE A 1 88 ? -39.373 -5.071 50.567 1.00 94.50 88 PHE A N 1
ATOM 663 C CA . PHE A 1 88 ? -38.169 -4.246 50.555 1.00 94.50 88 PHE A CA 1
ATOM 664 C C . PHE A 1 88 ? -36.881 -5.081 50.486 1.00 94.50 88 PHE A C 1
ATOM 666 O O . PHE A 1 88 ? -35.946 -4.700 49.772 1.00 94.50 88 PHE A O 1
ATOM 673 N N . GLN A 1 89 ? -36.812 -6.216 51.191 1.00 95.12 89 GLN A N 1
ATOM 674 C CA . GLN A 1 89 ? -35.679 -7.141 51.095 1.00 95.12 89 GLN A CA 1
ATOM 675 C C . GLN A 1 89 ? -35.548 -7.725 49.689 1.00 95.12 89 GLN A C 1
ATOM 677 O O . GLN A 1 89 ? -34.460 -7.657 49.115 1.00 95.12 89 GLN A O 1
ATOM 682 N N . GLU A 1 90 ? -36.642 -8.211 49.101 1.00 95.50 90 GLU A N 1
ATOM 683 C CA . GLU A 1 90 ? -36.646 -8.721 47.726 1.00 95.50 90 GLU A CA 1
ATOM 684 C C . GLU A 1 90 ? -36.216 -7.644 46.723 1.00 95.50 90 GLU A C 1
ATOM 686 O O . GLU A 1 90 ? -35.411 -7.904 45.824 1.00 95.50 90 GLU A O 1
ATOM 691 N N . TRP A 1 91 ? -36.677 -6.401 46.899 1.00 96.62 91 TRP A N 1
ATOM 692 C CA . TRP A 1 91 ? -36.233 -5.277 46.078 1.00 96.62 91 TRP A CA 1
ATOM 693 C C . TRP A 1 91 ? -34.731 -5.007 46.236 1.00 96.62 91 TRP A C 1
ATOM 695 O O . TRP A 1 91 ? -34.025 -4.848 45.236 1.00 96.62 91 TRP A O 1
ATOM 705 N N . CYS A 1 92 ? -34.209 -4.999 47.466 1.00 97.00 92 CYS A N 1
ATOM 706 C CA . CYS A 1 92 ? -32.782 -4.809 47.729 1.00 97.00 92 CYS A CA 1
ATOM 707 C C . CYS A 1 92 ? -31.927 -5.912 47.090 1.00 97.00 92 CYS A C 1
ATOM 709 O O . CYS A 1 92 ? -30.885 -5.618 46.494 1.00 97.00 92 CYS A O 1
ATOM 711 N N . GLU A 1 93 ? -32.356 -7.171 47.186 1.00 96.25 93 GLU A N 1
ATOM 712 C CA . GLU A 1 93 ? -31.686 -8.307 46.553 1.00 96.25 93 GLU A CA 1
ATOM 713 C C . GLU A 1 93 ? -31.753 -8.225 45.027 1.00 96.25 93 GLU A C 1
ATOM 715 O O . GLU A 1 93 ? -30.727 -8.383 44.361 1.00 96.25 93 GLU A O 1
ATOM 720 N N . GLY A 1 94 ? -32.917 -7.883 44.469 1.00 97.12 94 GLY A N 1
ATOM 721 C CA . GLY A 1 94 ? -33.112 -7.693 43.034 1.00 97.12 94 GLY A CA 1
ATOM 722 C C . GLY A 1 94 ? -32.234 -6.578 42.466 1.00 97.12 94 GLY A C 1
ATOM 723 O O . GLY A 1 94 ? -31.550 -6.772 41.457 1.00 97.12 94 GLY A O 1
ATOM 724 N N . VAL A 1 95 ? -32.174 -5.425 43.142 1.00 97.44 95 VAL A N 1
ATOM 725 C CA . VAL A 1 95 ? -31.304 -4.306 42.753 1.00 97.44 95 VAL A CA 1
ATOM 726 C C . VAL A 1 95 ? -29.835 -4.698 42.869 1.00 97.44 95 VAL A C 1
ATOM 728 O O . VAL A 1 95 ? -29.064 -4.436 41.942 1.00 97.44 95 VAL A O 1
ATOM 731 N N . ARG A 1 96 ? -29.430 -5.354 43.963 1.00 96.19 96 ARG A N 1
ATOM 732 C CA . ARG A 1 96 ? -28.046 -5.811 44.148 1.00 96.19 96 ARG A CA 1
ATOM 733 C C . ARG A 1 96 ? -27.642 -6.781 43.038 1.00 96.19 96 ARG A C 1
ATOM 735 O O . ARG A 1 96 ? -26.617 -6.561 42.399 1.00 96.19 96 ARG A O 1
ATOM 742 N N . ALA A 1 97 ? -28.462 -7.789 42.748 1.00 96.75 97 ALA A N 1
ATOM 743 C CA . ALA A 1 97 ? -28.201 -8.762 41.692 1.00 96.75 97 ALA A CA 1
ATOM 744 C C . ALA A 1 97 ? -28.125 -8.105 40.304 1.00 96.75 97 ALA A C 1
ATOM 746 O O . ALA A 1 97 ? -27.181 -8.363 39.552 1.00 96.75 97 ALA A O 1
ATOM 747 N N . ALA A 1 98 ? -29.065 -7.211 39.976 1.00 96.31 98 ALA A N 1
ATOM 748 C CA . ALA A 1 98 ? -29.074 -6.491 38.705 1.00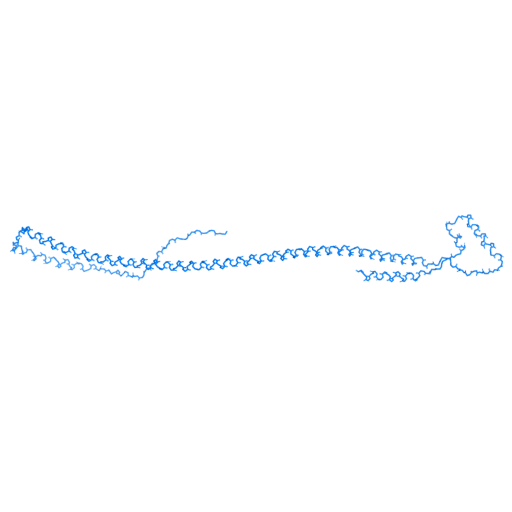 96.31 98 ALA A CA 1
ATOM 749 C C . ALA A 1 98 ? -27.827 -5.610 38.533 1.00 96.31 98 ALA A C 1
ATOM 751 O O . ALA A 1 98 ? -27.204 -5.616 37.470 1.00 96.31 98 ALA A O 1
ATOM 752 N N . LYS A 1 99 ? -27.419 -4.885 39.584 1.00 96.31 99 LYS A N 1
ATOM 753 C CA . LYS A 1 99 ? -26.210 -4.052 39.555 1.00 96.31 99 LYS A CA 1
ATOM 754 C C . LYS A 1 99 ? -24.942 -4.892 39.462 1.00 96.31 99 LYS A C 1
ATOM 756 O O . LYS A 1 99 ? -24.099 -4.584 38.628 1.00 96.31 99 LYS A O 1
ATOM 761 N N . THR A 1 100 ? -24.820 -5.980 40.223 1.00 96.81 100 THR A N 1
ATOM 762 C CA . THR A 1 100 ? -23.671 -6.892 40.114 1.00 96.81 100 THR A CA 1
ATOM 763 C C . THR A 1 100 ? -23.570 -7.516 38.722 1.00 96.81 100 THR A C 1
ATOM 765 O O . THR A 1 100 ? -22.471 -7.614 38.182 1.00 96.81 100 THR A O 1
ATOM 768 N N . LYS A 1 101 ? -24.695 -7.902 38.108 1.00 97.12 101 LYS A N 1
ATOM 769 C CA . LYS A 1 101 ? -24.714 -8.396 36.726 1.00 97.12 101 LYS A CA 1
ATOM 770 C C . LYS A 1 101 ? -24.255 -7.320 35.738 1.00 97.12 101 LYS A C 1
ATOM 772 O O . LYS A 1 101 ? -23.371 -7.587 34.934 1.00 97.12 101 LYS A O 1
ATOM 777 N N . SER A 1 102 ? -24.796 -6.106 35.848 1.00 96.56 102 SER A N 1
ATOM 778 C CA . SER A 1 102 ? -24.419 -4.984 34.982 1.00 96.56 102 SER A CA 1
ATOM 779 C C . SER A 1 102 ? -22.939 -4.610 35.111 1.00 96.56 102 SER A C 1
ATOM 781 O O . SER A 1 102 ? -22.319 -4.297 34.101 1.00 96.56 102 SER A O 1
ATOM 783 N N . ILE A 1 103 ? -22.360 -4.679 36.317 1.00 97.56 103 ILE A N 1
ATOM 784 C CA . ILE A 1 103 ? -20.923 -4.453 36.535 1.00 97.56 103 ILE A CA 1
ATOM 785 C C . ILE A 1 103 ? -20.101 -5.517 35.804 1.00 97.56 103 ILE A C 1
ATOM 787 O O . ILE A 1 103 ? -19.208 -5.163 35.049 1.00 97.56 103 ILE A O 1
ATOM 791 N N . LYS A 1 104 ? -20.443 -6.803 35.950 1.00 97.38 104 LYS A N 1
ATOM 792 C CA . LYS A 1 104 ? -19.728 -7.892 35.263 1.00 97.38 104 LYS A CA 1
ATOM 793 C C . LYS A 1 104 ? -19.814 -7.788 33.740 1.00 97.38 104 LYS A C 1
ATOM 795 O O . LYS A 1 104 ? -18.833 -8.037 33.049 1.00 97.38 104 LYS A O 1
ATOM 800 N N . GLU A 1 105 ? -20.984 -7.434 33.211 1.00 96.31 105 GLU A N 1
ATOM 801 C CA . GLU A 1 105 ? -21.169 -7.210 31.772 1.00 96.31 105 GLU A CA 1
ATOM 802 C C . GLU A 1 105 ? -20.334 -6.020 31.283 1.00 96.31 105 GLU A C 1
ATOM 804 O O . GLU A 1 105 ? -19.681 -6.122 30.246 1.00 96.31 105 GLU A O 1
ATOM 809 N N . ALA A 1 106 ? -20.296 -4.924 32.047 1.00 97.06 106 ALA A N 1
ATOM 810 C CA . ALA A 1 106 ? -19.465 -3.766 31.732 1.00 97.06 106 ALA A CA 1
ATOM 811 C C . ALA A 1 106 ? -17.963 -4.095 31.804 1.00 97.06 106 ALA A C 1
ATOM 813 O O . ALA A 1 106 ? -17.221 -3.721 30.904 1.00 97.06 106 ALA A O 1
ATOM 814 N N . GLU A 1 107 ? -17.510 -4.840 32.817 1.00 97.75 107 GLU A N 1
ATOM 815 C CA . GLU A 1 107 ? -16.121 -5.309 32.931 1.00 97.75 107 GLU A CA 1
ATOM 816 C C . GLU A 1 107 ? -15.723 -6.190 31.738 1.00 97.75 107 GLU A C 1
ATOM 818 O O . GLU A 1 107 ? -14.653 -6.003 31.160 1.00 97.75 107 GLU A O 1
ATOM 823 N N . ALA A 1 108 ? -16.602 -7.101 31.309 1.00 96.94 108 ALA A N 1
ATOM 824 C CA . ALA A 1 108 ? -16.372 -7.922 30.122 1.00 96.94 108 ALA A CA 1
ATOM 825 C C . ALA A 1 108 ? -16.281 -7.079 28.838 1.00 96.94 108 ALA A C 1
ATOM 827 O O . ALA A 1 108 ? -15.401 -7.315 28.011 1.00 96.94 108 ALA A O 1
ATOM 828 N N . GLN A 1 109 ? -17.148 -6.073 28.683 1.00 97.31 109 GLN A N 1
ATOM 829 C CA . GLN A 1 109 ? -17.091 -5.144 27.551 1.00 97.31 109 GLN A CA 1
ATOM 830 C C . GLN A 1 109 ? -15.814 -4.304 27.558 1.00 97.31 109 GLN A C 1
ATOM 832 O O . GLN A 1 109 ? -15.218 -4.117 26.503 1.00 97.31 109 GLN A O 1
ATOM 837 N N . ILE A 1 110 ? -15.367 -3.834 28.726 1.00 97.81 110 ILE A N 1
ATOM 838 C CA . ILE A 1 110 ? -14.108 -3.091 28.861 1.00 97.81 110 ILE A CA 1
ATOM 839 C C . ILE A 1 110 ? -12.933 -3.961 28.416 1.00 97.81 110 ILE A C 1
ATOM 841 O O . ILE A 1 110 ? -12.125 -3.508 27.611 1.00 97.81 110 ILE A O 1
ATOM 845 N N . MET A 1 111 ? -12.862 -5.214 28.874 1.00 96.50 111 MET A N 1
ATOM 846 C CA . MET A 1 111 ? -11.796 -6.133 28.460 1.00 96.50 111 MET A CA 1
ATOM 847 C C . MET A 1 111 ? -11.817 -6.402 26.952 1.00 96.50 111 MET A C 1
ATOM 849 O O . MET A 1 111 ? -10.764 -6.379 26.319 1.00 96.50 111 MET A O 1
ATOM 853 N N . GLN A 1 112 ? -13.000 -6.615 26.368 1.00 97.00 112 GLN A N 1
ATOM 854 C CA . GLN A 1 112 ? -13.134 -6.827 24.926 1.00 97.00 112 GLN A CA 1
ATOM 855 C C . GLN A 1 112 ? -12.684 -5.595 24.134 1.00 97.00 112 GLN A C 1
ATOM 857 O O . GLN A 1 112 ? -11.861 -5.716 23.233 1.00 97.00 112 GLN A O 1
ATOM 862 N N . LEU A 1 113 ? -13.170 -4.408 24.504 1.00 97.81 113 LEU A N 1
ATOM 863 C CA . LEU A 1 113 ? -12.794 -3.158 23.845 1.00 97.81 113 LEU A CA 1
ATOM 864 C C . LEU A 1 113 ? -11.297 -2.874 23.987 1.00 97.81 113 LEU A C 1
ATOM 866 O O . LEU A 1 113 ? -10.681 -2.388 23.046 1.00 97.81 113 LEU A O 1
ATOM 870 N N . GLN A 1 114 ? -10.691 -3.202 25.128 1.00 97.81 114 GLN A N 1
ATOM 871 C CA . GLN A 1 114 ? -9.254 -3.042 25.329 1.00 97.81 114 GLN A CA 1
ATOM 872 C C . GLN A 1 114 ? -8.438 -3.995 24.440 1.00 97.81 114 GLN A C 1
ATOM 874 O O . GLN A 1 114 ? -7.428 -3.576 23.879 1.00 97.81 114 GLN A O 1
ATOM 879 N N . ALA A 1 115 ? -8.888 -5.241 24.263 1.00 98.19 115 ALA A N 1
ATOM 880 C CA . ALA A 1 115 ? -8.270 -6.178 23.325 1.00 98.19 115 ALA A CA 1
ATOM 881 C C . ALA A 1 115 ? -8.423 -5.714 21.865 1.00 98.19 115 ALA A C 1
ATOM 883 O O . ALA A 1 115 ? -7.468 -5.786 21.092 1.00 98.19 115 ALA A O 1
ATOM 884 N N . ASP A 1 116 ? -9.596 -5.190 21.498 1.00 97.75 116 ASP A N 1
ATOM 885 C CA . ASP A 1 116 ? -9.855 -4.658 20.158 1.00 97.75 116 ASP A CA 1
ATOM 886 C C . ASP A 1 116 ? -9.001 -3.410 19.867 1.00 97.75 116 ASP A C 1
ATOM 888 O O . ASP A 1 116 ? -8.482 -3.279 18.760 1.00 97.75 116 ASP A O 1
ATOM 892 N N . ILE A 1 117 ? -8.795 -2.530 20.858 1.00 98.25 117 ILE A N 1
ATOM 893 C CA . ILE A 1 117 ? -7.887 -1.374 20.752 1.00 98.25 117 ILE A CA 1
ATOM 894 C C . ILE A 1 117 ? -6.454 -1.842 20.501 1.00 98.25 117 ILE A C 1
ATOM 896 O O . ILE A 1 117 ? -5.843 -1.400 19.535 1.00 98.25 117 ILE A O 1
ATOM 900 N N . GLN A 1 118 ? -5.938 -2.773 21.309 1.00 98.12 118 GLN A N 1
ATOM 901 C CA . GLN A 1 118 ? -4.572 -3.285 21.137 1.00 98.12 118 GLN A CA 1
ATOM 902 C C . GLN A 1 118 ? -4.371 -3.943 19.772 1.00 98.12 118 GLN A C 1
ATOM 904 O O . GLN A 1 118 ? -3.329 -3.774 19.141 1.00 98.12 118 GLN A O 1
ATOM 909 N N . LYS A 1 119 ? -5.379 -4.680 19.295 1.00 98.12 119 LYS A N 1
ATOM 910 C CA . LYS A 1 119 ? -5.351 -5.259 17.955 1.00 98.12 119 LYS A CA 1
ATOM 911 C C . LYS A 1 119 ? -5.321 -4.173 16.879 1.00 98.12 119 LYS A C 1
ATOM 913 O O . LYS A 1 119 ? -4.494 -4.246 15.981 1.00 98.12 119 LYS A O 1
ATOM 918 N N . ALA A 1 120 ? -6.195 -3.173 16.976 1.00 97.62 120 ALA A N 1
ATOM 919 C CA . ALA A 1 120 ? -6.248 -2.080 16.011 1.00 97.62 120 ALA A CA 1
ATOM 920 C C . ALA A 1 120 ? -4.951 -1.252 15.993 1.00 97.62 120 ALA A C 1
ATOM 922 O O . ALA A 1 120 ? -4.530 -0.822 14.923 1.00 97.62 120 ALA A O 1
ATOM 923 N N . GLU A 1 121 ? -4.303 -1.055 17.144 1.00 98.19 121 GLU A N 1
ATOM 924 C CA . GLU A 1 121 ? -2.991 -0.403 17.246 1.00 98.19 121 GLU A CA 1
ATOM 925 C C . GLU A 1 121 ? -1.897 -1.225 16.547 1.00 98.19 121 GLU A C 1
ATOM 927 O O . GLU A 1 121 ? -1.171 -0.684 15.715 1.00 98.19 121 GLU A O 1
ATOM 932 N N . ALA A 1 122 ? -1.830 -2.537 16.795 1.00 98.25 122 ALA A N 1
ATOM 933 C CA . ALA A 1 122 ? -0.869 -3.422 16.130 1.00 98.25 122 ALA A CA 1
ATOM 934 C C . ALA A 1 122 ? -1.092 -3.502 14.605 1.00 98.25 122 ALA A C 1
ATOM 936 O O . ALA A 1 122 ? -0.134 -3.474 13.824 1.00 98.25 122 ALA A O 1
ATOM 937 N N . ASP A 1 123 ? -2.355 -3.564 14.173 1.00 97.75 123 ASP A N 1
ATOM 938 C CA . ASP A 1 123 ? -2.725 -3.540 12.756 1.00 97.75 123 ASP A CA 1
ATOM 939 C C . ASP A 1 123 ? -2.322 -2.193 12.120 1.00 97.75 123 ASP A C 1
ATOM 941 O O . ASP A 1 123 ? -1.779 -2.167 11.015 1.00 97.75 123 ASP A O 1
ATOM 945 N N . ALA A 1 124 ? -2.522 -1.070 12.821 1.00 97.56 124 ALA A N 1
ATOM 946 C CA . ALA A 1 124 ? -2.136 0.257 12.343 1.00 97.56 124 ALA A CA 1
ATOM 947 C C . ALA A 1 124 ? -0.614 0.416 12.196 1.00 97.56 124 ALA A C 1
ATOM 949 O O . ALA A 1 124 ? -0.158 0.982 11.199 1.00 97.56 124 ALA A O 1
ATOM 950 N N . GLU A 1 125 ? 0.176 -0.091 13.144 1.00 97.81 125 GLU A N 1
ATOM 951 C CA . GLU A 1 125 ? 1.642 -0.092 13.053 1.00 97.81 125 GLU A CA 1
ATOM 952 C C . GLU A 1 125 ? 2.132 -0.940 11.874 1.00 97.81 125 GLU A C 1
ATOM 954 O O . GLU A 1 125 ? 2.959 -0.481 11.084 1.00 97.81 125 GLU A O 1
ATOM 959 N N . THR A 1 126 ? 1.569 -2.141 11.708 1.00 97.88 126 THR A N 1
ATOM 960 C CA . THR A 1 126 ? 1.918 -3.052 10.606 1.00 97.88 126 THR A CA 1
ATOM 961 C C . THR A 1 126 ? 1.612 -2.416 9.252 1.00 97.88 126 THR A C 1
ATOM 963 O O . THR A 1 126 ? 2.492 -2.328 8.397 1.00 97.88 126 THR A O 1
ATOM 966 N N . LEU A 1 127 ? 0.394 -1.892 9.076 1.00 97.75 127 LEU A N 1
ATOM 967 C CA . LEU A 1 127 ? -0.019 -1.233 7.834 1.00 97.75 127 LEU A CA 1
ATOM 968 C C . LEU A 1 127 ? 0.807 0.026 7.548 1.00 97.75 127 LEU A C 1
ATOM 970 O O . LEU A 1 127 ? 1.118 0.301 6.393 1.00 97.75 127 LEU A O 1
ATOM 974 N N . SER A 1 128 ? 1.199 0.780 8.577 1.00 97.62 128 SER A N 1
ATOM 975 C CA . SER A 1 128 ? 2.080 1.942 8.403 1.00 97.62 128 SER A CA 1
ATOM 976 C C . SER A 1 128 ? 3.472 1.534 7.908 1.00 97.62 128 SER A C 1
ATOM 978 O O . SER A 1 128 ? 4.038 2.213 7.053 1.00 97.62 128 SER A O 1
ATOM 980 N N . GLY A 1 129 ? 4.005 0.412 8.404 1.00 97.88 129 GLY A N 1
ATOM 981 C CA . GLY A 1 129 ? 5.252 -0.173 7.908 1.00 97.88 129 GLY A CA 1
ATOM 982 C C . GLY A 1 129 ? 5.145 -0.622 6.448 1.00 97.88 129 GLY A C 1
ATOM 983 O O . GLY A 1 129 ? 5.974 -0.240 5.626 1.00 97.88 129 GLY A O 1
ATOM 984 N N . GLU A 1 130 ? 4.080 -1.351 6.103 1.00 97.69 130 GLU A N 1
ATOM 985 C CA . GLU A 1 130 ? 3.824 -1.791 4.724 1.00 97.69 130 GLU A CA 1
ATOM 986 C C . GLU A 1 130 ? 3.684 -0.611 3.752 1.00 97.69 130 GLU A C 1
ATOM 988 O O . GLU A 1 130 ? 4.205 -0.664 2.637 1.00 97.69 130 GLU A O 1
ATOM 993 N N . ILE A 1 131 ? 3.026 0.478 4.167 1.00 98.12 131 ILE A N 1
ATOM 994 C CA . ILE A 1 131 ? 2.922 1.705 3.363 1.00 98.12 131 ILE A CA 1
ATOM 995 C C . ILE A 1 131 ? 4.311 2.287 3.088 1.00 98.12 131 ILE A C 1
ATOM 997 O O . ILE A 1 131 ? 4.613 2.594 1.936 1.00 98.12 131 ILE A O 1
ATOM 1001 N N . ALA A 1 132 ? 5.172 2.397 4.103 1.00 97.94 132 ALA A N 1
ATOM 1002 C CA . ALA A 1 132 ? 6.521 2.934 3.932 1.00 97.94 132 ALA A CA 1
ATOM 1003 C C . ALA A 1 132 ? 7.375 2.075 2.977 1.00 97.94 132 ALA A C 1
ATOM 1005 O O . ALA A 1 132 ? 8.084 2.607 2.117 1.00 97.94 132 ALA A O 1
ATOM 1006 N N . ASP A 1 133 ? 7.273 0.747 3.075 1.00 98.00 133 ASP A N 1
ATOM 1007 C CA . ASP A 1 133 ? 7.973 -0.182 2.182 1.00 98.00 133 ASP A CA 1
ATOM 1008 C C . ASP A 1 133 ? 7.459 -0.093 0.735 1.00 98.00 133 ASP A C 1
ATOM 1010 O O . ASP A 1 133 ? 8.247 -0.110 -0.225 1.00 98.00 133 ASP A O 1
ATOM 1014 N N . LEU A 1 134 ? 6.141 0.038 0.554 1.00 98.06 134 LEU A N 1
ATOM 1015 C CA . LEU A 1 134 ? 5.527 0.232 -0.759 1.00 98.06 134 LEU A CA 1
ATOM 1016 C C . LEU A 1 134 ? 5.928 1.575 -1.374 1.00 98.06 134 LEU A C 1
ATOM 1018 O O . LEU A 1 134 ? 6.295 1.605 -2.548 1.00 98.06 134 LEU A O 1
ATOM 1022 N N . GLU A 1 135 ? 5.941 2.664 -0.605 1.00 98.00 135 GLU A N 1
ATOM 1023 C CA . GLU A 1 135 ? 6.415 3.976 -1.064 1.00 98.00 135 GLU A CA 1
ATOM 1024 C C . GLU A 1 135 ? 7.884 3.924 -1.505 1.00 98.00 135 GLU A C 1
ATOM 1026 O O . GLU A 1 135 ? 8.235 4.419 -2.582 1.00 98.00 135 GLU A O 1
ATOM 1031 N N . ALA A 1 136 ? 8.744 3.255 -0.731 1.00 97.94 136 ALA A N 1
ATOM 1032 C CA . ALA A 1 136 ? 10.143 3.054 -1.098 1.00 97.94 136 ALA A CA 1
ATOM 1033 C C . ALA A 1 136 ? 10.289 2.226 -2.387 1.00 97.94 136 ALA A C 1
ATOM 1035 O O . ALA A 1 136 ? 11.154 2.510 -3.220 1.00 97.94 136 ALA A O 1
ATOM 1036 N N . THR A 1 137 ? 9.444 1.210 -2.571 1.00 97.69 137 THR A N 1
ATOM 1037 C CA . THR A 1 137 ? 9.444 0.365 -3.773 1.00 97.69 137 THR A CA 1
ATOM 1038 C C . THR A 1 137 ? 8.954 1.129 -5.002 1.00 97.69 137 THR A C 1
ATOM 1040 O O . THR A 1 137 ? 9.572 1.031 -6.061 1.00 97.69 137 THR A O 1
ATOM 1043 N N . ILE A 1 138 ? 7.901 1.940 -4.863 1.00 98.25 138 ILE A N 1
ATOM 1044 C CA . ILE A 1 138 ? 7.385 2.805 -5.932 1.00 98.25 138 ILE A CA 1
ATOM 1045 C C . ILE A 1 138 ? 8.458 3.806 -6.362 1.00 98.25 138 ILE A C 1
ATOM 1047 O O . ILE A 1 138 ? 8.757 3.898 -7.548 1.00 98.25 138 ILE A O 1
ATOM 1051 N N . SER A 1 139 ? 9.102 4.485 -5.410 1.00 97.94 139 SER A N 1
ATOM 1052 C CA . SER A 1 139 ? 10.173 5.450 -5.694 1.00 97.94 139 SER A CA 1
ATOM 1053 C C . SER A 1 139 ? 11.331 4.820 -6.483 1.00 97.94 139 SER A C 1
ATOM 1055 O O . SER A 1 139 ? 11.799 5.380 -7.479 1.00 97.94 139 SER A O 1
ATOM 1057 N N . LYS A 1 140 ? 11.760 3.607 -6.101 1.00 98.12 140 LYS A N 1
ATOM 1058 C CA . LYS A 1 140 ? 12.775 2.846 -6.849 1.00 98.12 140 LYS A CA 1
ATOM 1059 C C . LYS A 1 140 ? 12.298 2.487 -8.255 1.00 98.12 140 LYS A C 1
ATOM 1061 O O . LYS A 1 140 ? 13.033 2.717 -9.212 1.00 98.12 140 LYS A O 1
ATOM 1066 N N . ALA A 1 141 ? 11.077 1.974 -8.391 1.00 97.81 141 ALA A N 1
ATOM 1067 C CA . ALA A 1 141 ? 10.515 1.592 -9.683 1.00 97.81 141 ALA A CA 1
ATOM 1068 C C . ALA A 1 141 ? 10.374 2.797 -10.631 1.00 97.81 141 ALA A C 1
ATOM 1070 O O . ALA A 1 141 ? 10.697 2.697 -11.814 1.00 97.81 141 ALA A O 1
ATOM 1071 N N . GLU A 1 142 ? 9.956 3.960 -10.128 1.00 97.94 142 GLU A N 1
ATOM 1072 C CA . GLU A 1 142 ? 9.887 5.198 -10.911 1.00 97.94 142 GLU A CA 1
ATOM 1073 C C . GLU A 1 142 ? 11.273 5.647 -11.391 1.00 97.94 142 GLU A C 1
ATOM 1075 O O . GLU A 1 142 ? 11.439 5.997 -12.564 1.00 97.94 142 GLU A O 1
ATOM 1080 N N . ALA A 1 143 ? 12.287 5.576 -10.522 1.00 97.88 143 ALA A N 1
ATOM 1081 C CA . ALA A 1 143 ? 13.668 5.873 -10.892 1.00 97.88 143 ALA A CA 1
ATOM 1082 C C . ALA A 1 143 ? 14.204 4.893 -11.952 1.00 97.88 143 ALA A C 1
ATOM 1084 O O . ALA A 1 143 ? 14.842 5.310 -12.921 1.00 97.88 143 ALA A O 1
ATOM 1085 N N . GLU A 1 144 ? 13.916 3.598 -11.814 1.00 97.75 144 GLU A N 1
ATOM 1086 C CA . GLU A 1 144 ? 14.283 2.572 -12.793 1.00 97.75 144 GLU A CA 1
ATOM 1087 C C . GLU A 1 144 ? 13.606 2.805 -14.147 1.00 97.75 144 GLU A C 1
ATOM 1089 O O . GLU A 1 144 ? 14.276 2.761 -15.180 1.00 97.75 144 GLU A O 1
ATOM 1094 N N . VAL A 1 145 ? 12.311 3.132 -14.166 1.00 97.81 145 VAL A N 1
ATOM 1095 C CA . VAL A 1 145 ? 11.575 3.458 -15.397 1.00 97.81 145 VAL A CA 1
ATOM 1096 C C . VAL A 1 145 ? 12.140 4.713 -16.060 1.00 97.81 145 VAL A C 1
ATOM 1098 O O . VAL A 1 145 ? 12.316 4.731 -17.284 1.00 97.81 145 VAL A O 1
ATOM 1101 N N . ALA A 1 146 ? 12.460 5.753 -15.287 1.00 97.75 146 ALA A N 1
ATOM 1102 C CA . ALA A 1 146 ? 13.066 6.975 -15.809 1.00 97.75 146 ALA A CA 1
ATOM 1103 C C . ALA A 1 146 ? 14.442 6.696 -16.436 1.00 97.75 146 ALA A C 1
ATOM 1105 O O . ALA A 1 146 ? 14.702 7.107 -17.573 1.00 97.75 146 ALA A O 1
ATOM 1106 N N . ASN A 1 147 ? 15.289 5.930 -15.743 1.00 97.12 147 ASN A N 1
ATOM 1107 C CA . ASN A 1 147 ? 16.603 5.521 -16.236 1.00 97.12 147 ASN A CA 1
ATOM 1108 C C . ASN A 1 147 ? 16.493 4.651 -17.494 1.00 97.12 147 ASN A C 1
ATOM 1110 O O . ASN A 1 147 ? 17.127 4.957 -18.503 1.00 97.12 147 ASN A O 1
ATOM 1114 N N . ALA A 1 148 ? 15.637 3.626 -17.489 1.00 97.81 148 ALA A N 1
ATOM 1115 C CA . ALA A 1 148 ? 15.413 2.758 -18.643 1.00 97.81 148 ALA A CA 1
ATOM 1116 C C . ALA A 1 148 ? 14.869 3.538 -19.850 1.00 97.81 148 ALA A C 1
ATOM 1118 O O . ALA A 1 148 ? 15.284 3.309 -20.985 1.00 97.81 148 ALA A O 1
ATOM 1119 N N . THR A 1 149 ? 13.978 4.504 -19.620 1.00 97.81 149 THR A N 1
ATOM 1120 C CA . THR A 1 149 ? 13.453 5.380 -20.677 1.00 97.81 149 THR A CA 1
ATOM 1121 C C . THR A 1 149 ? 14.542 6.291 -21.242 1.00 97.81 149 THR A C 1
ATOM 1123 O O . THR A 1 149 ? 14.598 6.492 -22.454 1.00 97.81 149 THR A O 1
ATOM 1126 N N . SER A 1 150 ? 15.415 6.833 -20.390 1.00 97.50 150 SER A N 1
A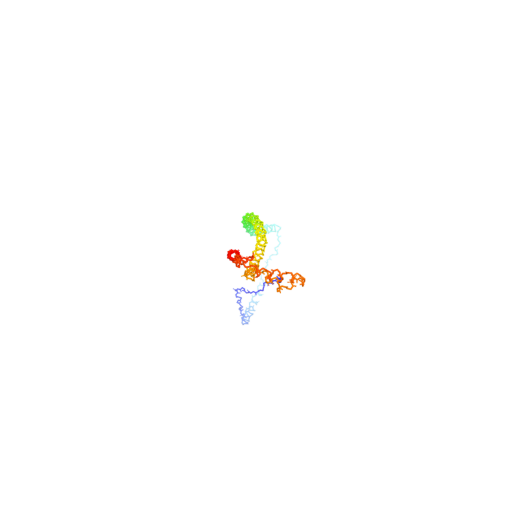TOM 1127 C CA . SER A 1 150 ? 16.560 7.645 -20.815 1.00 97.50 150 SER A CA 1
ATOM 1128 C C . SER A 1 150 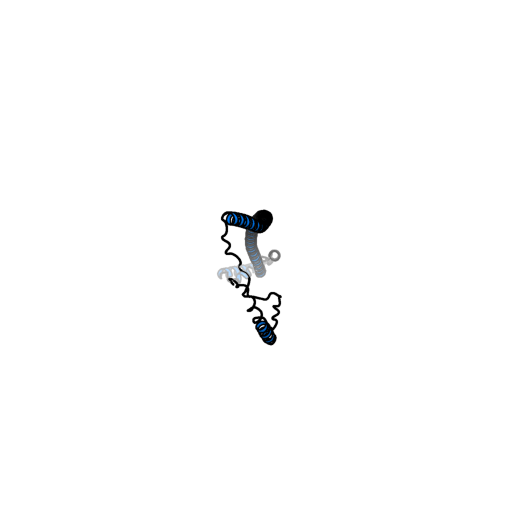? 17.536 6.832 -21.670 1.00 97.50 150 SER A C 1
ATOM 1130 O O . SER A 1 150 ? 17.893 7.251 -22.772 1.00 97.50 150 SER A O 1
ATOM 1132 N N . VAL A 1 151 ? 17.884 5.622 -21.219 1.00 98.25 151 VAL A N 1
ATOM 1133 C CA . VAL A 1 151 ? 18.745 4.692 -21.961 1.00 98.25 151 VAL A CA 1
ATOM 1134 C C . VAL A 1 151 ? 18.128 4.344 -23.313 1.00 98.25 151 VAL A C 1
ATOM 1136 O O . VAL A 1 151 ? 18.780 4.556 -24.329 1.00 98.25 151 VAL A O 1
ATOM 1139 N N . ARG A 1 152 ? 16.847 3.951 -23.357 1.00 97.69 152 ARG A N 1
ATOM 1140 C CA . ARG A 1 152 ? 16.149 3.653 -24.619 1.00 97.69 152 ARG A CA 1
ATOM 1141 C C . ARG A 1 152 ? 16.102 4.839 -25.578 1.00 97.69 152 ARG A C 1
ATOM 1143 O O . ARG A 1 152 ? 16.179 4.646 -26.786 1.00 97.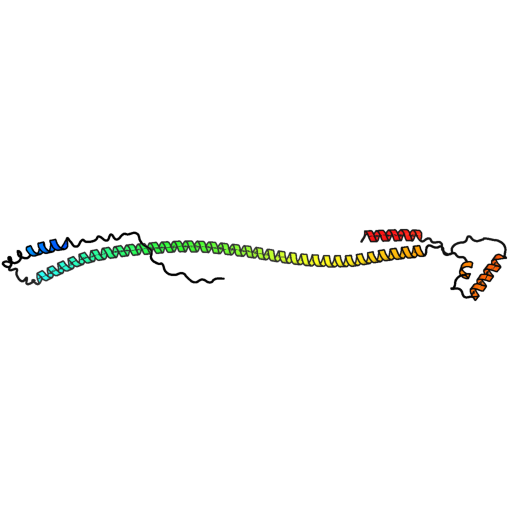69 152 ARG A O 1
ATOM 1150 N N . LYS A 1 153 ? 15.946 6.069 -25.076 1.00 97.88 153 LYS A N 1
ATOM 1151 C CA . LYS A 1 153 ? 15.974 7.276 -25.920 1.00 97.88 153 LYS A CA 1
ATOM 1152 C C . LYS A 1 153 ? 17.352 7.495 -26.538 1.00 97.88 153 LYS A C 1
ATOM 1154 O O . LYS A 1 153 ? 17.417 7.830 -27.716 1.00 97.88 153 LYS A O 1
ATOM 1159 N N . ARG A 1 154 ? 18.418 7.294 -25.759 1.00 97.06 154 ARG A N 1
ATOM 1160 C CA . ARG A 1 154 ? 19.802 7.395 -26.235 1.00 97.06 154 ARG A CA 1
ATOM 1161 C C . ARG A 1 154 ? 20.113 6.307 -27.259 1.00 97.06 154 ARG A C 1
ATOM 1163 O O . ARG A 1 154 ? 20.474 6.642 -28.373 1.00 97.06 154 ARG A O 1
ATOM 1170 N N . GLU A 1 155 ? 19.839 5.045 -26.936 1.00 97.56 155 GLU A N 1
ATOM 1171 C CA . GLU A 1 155 ? 20.025 3.914 -27.858 1.00 97.56 155 GLU A CA 1
ATOM 1172 C C . GLU A 1 155 ? 19.233 4.098 -29.154 1.00 97.56 155 GLU A C 1
ATOM 1174 O O . GLU A 1 155 ? 19.739 3.822 -30.233 1.00 97.56 155 GLU A O 1
ATOM 1179 N N . LYS A 1 156 ? 18.003 4.622 -29.074 1.00 97.81 156 LYS A N 1
ATOM 1180 C CA . LYS A 1 156 ? 17.214 4.944 -30.267 1.00 97.81 156 LYS A CA 1
ATOM 1181 C C . LYS A 1 156 ? 17.856 6.054 -31.102 1.00 97.81 156 LYS A C 1
ATOM 1183 O O . LYS A 1 156 ? 17.802 5.979 -32.323 1.00 97.81 156 LYS A O 1
ATOM 1188 N N . ALA A 1 157 ? 18.390 7.098 -30.473 1.00 97.31 157 ALA A N 1
ATOM 1189 C CA . ALA A 1 157 ? 19.054 8.186 -31.189 1.00 97.31 157 ALA A CA 1
ATOM 1190 C C . ALA A 1 157 ? 20.349 7.704 -31.864 1.00 97.31 157 ALA A C 1
ATOM 1192 O O . ALA A 1 157 ? 20.567 8.007 -33.038 1.00 97.31 157 ALA A O 1
ATOM 1193 N N . ASP A 1 158 ? 21.144 6.907 -31.149 1.00 96.56 158 ASP A N 1
ATOM 1194 C CA . ASP A 1 158 ? 22.364 6.285 -31.664 1.00 96.56 158 ASP A CA 1
ATOM 1195 C C . ASP A 1 158 ? 22.022 5.355 -32.843 1.00 96.56 158 ASP A C 1
ATOM 1197 O O . ASP A 1 158 ? 22.574 5.521 -33.927 1.00 96.56 158 ASP A O 1
ATOM 1201 N N . TYR A 1 159 ? 21.010 4.489 -32.692 1.00 96.06 159 TYR A N 1
ATOM 1202 C CA . TYR A 1 159 ? 20.527 3.600 -33.756 1.00 96.06 159 TYR A CA 1
ATOM 1203 C C . TYR A 1 159 ? 20.041 4.359 -34.995 1.00 96.06 159 TYR A C 1
ATOM 1205 O O . TYR A 1 159 ? 20.346 3.967 -36.114 1.00 96.06 159 TYR A O 1
ATOM 1213 N N . LEU A 1 160 ? 19.282 5.449 -34.830 1.00 96.69 160 LEU A N 1
ATOM 1214 C CA . LEU A 1 160 ? 18.806 6.241 -35.971 1.00 96.69 160 LEU A CA 1
ATOM 1215 C C . LEU A 1 160 ? 19.957 6.905 -36.733 1.00 96.69 160 LEU A C 1
ATOM 1217 O O . LEU A 1 160 ? 19.879 7.020 -37.954 1.00 96.69 160 LEU A O 1
ATOM 1221 N N . THR A 1 161 ? 20.994 7.339 -36.017 1.00 96.19 161 THR A N 1
ATOM 1222 C CA . THR A 1 161 ? 22.191 7.937 -36.620 1.00 96.19 161 THR A CA 1
ATOM 1223 C C . THR A 1 161 ? 22.987 6.872 -37.370 1.00 96.19 161 THR A C 1
ATOM 1225 O O . THR A 1 161 ? 23.244 7.034 -38.557 1.00 96.19 161 THR A O 1
ATOM 1228 N N . GLU A 1 162 ? 23.270 5.736 -36.729 1.00 94.31 162 GLU A N 1
ATOM 1229 C CA . GLU A 1 162 ? 23.989 4.614 -37.343 1.00 94.31 162 GLU A CA 1
ATOM 1230 C C . GLU A 1 162 ? 23.237 4.041 -38.554 1.00 94.31 162 GLU A C 1
ATOM 1232 O O . GLU A 1 162 ? 23.826 3.819 -39.609 1.00 94.31 162 GLU A O 1
ATOM 1237 N N . HIS A 1 163 ? 21.914 3.880 -38.455 1.00 94.12 163 HIS A N 1
ATOM 1238 C CA . HIS A 1 163 ? 21.080 3.440 -39.571 1.00 94.12 163 HIS A CA 1
ATOM 1239 C C . HIS A 1 163 ? 21.131 4.431 -40.744 1.00 94.12 163 HIS A C 1
ATOM 1241 O O . HIS A 1 163 ? 21.157 4.011 -41.904 1.00 94.12 163 HIS A O 1
ATOM 1247 N N . ALA A 1 164 ? 21.126 5.741 -40.473 1.00 95.69 164 ALA A N 1
ATOM 1248 C CA . ALA A 1 164 ? 21.257 6.758 -41.514 1.00 95.69 164 ALA A CA 1
ATOM 1249 C C . ALA A 1 164 ? 22.636 6.694 -42.191 1.00 95.69 164 ALA A C 1
ATOM 1251 O O . ALA A 1 164 ? 22.694 6.643 -43.419 1.00 95.69 164 ALA A O 1
ATOM 1252 N N . ASP A 1 165 ? 23.716 6.604 -41.410 1.00 93.56 165 ASP A N 1
ATOM 1253 C CA . ASP A 1 165 ? 25.093 6.524 -41.913 1.00 93.56 165 ASP A CA 1
ATOM 1254 C C . ASP A 1 165 ? 25.328 5.256 -42.755 1.00 93.56 165 ASP A C 1
ATOM 1256 O O . ASP A 1 165 ? 25.952 5.307 -43.821 1.00 93.56 165 ASP A O 1
ATOM 1260 N N . LEU A 1 166 ? 24.792 4.109 -42.319 1.00 93.50 166 LEU A N 1
ATOM 1261 C CA . LEU A 1 166 ? 24.850 2.852 -43.071 1.00 93.50 166 LEU A CA 1
ATOM 1262 C C . LEU A 1 166 ? 24.029 2.928 -44.362 1.00 93.50 166 LEU A C 1
ATOM 1264 O O . LEU A 1 166 ? 24.511 2.506 -45.413 1.00 93.50 166 LEU A O 1
ATOM 1268 N N . SER A 1 167 ? 22.826 3.510 -44.314 1.00 94.00 167 SER A N 1
ATOM 1269 C CA . SER A 1 167 ? 21.983 3.695 -45.503 1.00 94.00 167 SER A CA 1
ATOM 1270 C C . SER A 1 167 ? 22.662 4.603 -46.534 1.00 94.00 167 SER A C 1
ATOM 1272 O O . SER A 1 167 ? 22.742 4.251 -47.711 1.00 94.00 167 SER A O 1
ATOM 1274 N N . GLU A 1 168 ? 23.232 5.732 -46.100 1.00 93.94 168 GLU A N 1
ATOM 1275 C CA . GLU A 1 168 ? 23.978 6.634 -46.983 1.00 93.94 168 GLU A CA 1
ATOM 1276 C C . GLU A 1 168 ? 25.233 5.955 -47.557 1.00 93.94 168 GLU A C 1
ATOM 1278 O O . GLU A 1 168 ? 25.547 6.128 -48.739 1.00 93.94 168 GLU A O 1
ATOM 1283 N N . SER A 1 169 ? 25.921 5.134 -46.758 1.00 92.62 169 SER A N 1
ATOM 1284 C CA . SER A 1 169 ? 27.089 4.360 -47.198 1.00 92.62 169 SER A CA 1
ATOM 1285 C C . SER A 1 169 ? 26.728 3.306 -48.250 1.00 92.62 169 SER A C 1
ATOM 1287 O O . SER A 1 169 ? 27.466 3.147 -49.228 1.00 92.62 169 SER A O 1
ATOM 1289 N N . ILE A 1 170 ? 25.591 2.616 -48.096 1.00 92.44 170 ILE A N 1
ATOM 1290 C CA . ILE A 1 170 ? 25.057 1.677 -49.096 1.00 92.44 170 ILE A CA 1
ATOM 1291 C C . ILE A 1 170 ? 24.763 2.425 -50.399 1.00 92.44 170 ILE A C 1
ATOM 1293 O O . ILE A 1 170 ? 25.248 2.024 -51.460 1.00 92.44 170 ILE A O 1
ATOM 1297 N N . ASP A 1 171 ? 24.047 3.548 -50.322 1.00 93.50 171 ASP A N 1
ATOM 1298 C CA . ASP A 1 171 ? 23.706 4.351 -51.497 1.00 93.50 171 ASP A CA 1
ATOM 1299 C C . ASP A 1 171 ? 24.961 4.905 -52.195 1.00 93.50 171 ASP A C 1
ATOM 1301 O O . ASP A 1 171 ? 25.047 4.938 -53.427 1.00 93.50 171 ASP A O 1
ATOM 1305 N N . ALA A 1 172 ? 25.968 5.337 -51.429 1.00 93.06 172 ALA A N 1
ATOM 1306 C CA . ALA A 1 172 ? 27.244 5.801 -51.961 1.00 93.06 172 ALA A CA 1
ATOM 1307 C C . ALA A 1 172 ? 28.008 4.678 -52.678 1.00 93.06 172 ALA A C 1
ATOM 1309 O O . ALA A 1 172 ? 28.516 4.907 -53.781 1.00 93.06 172 ALA A O 1
ATOM 1310 N N . CYS A 1 173 ? 28.044 3.468 -52.107 1.00 90.38 173 CYS A N 1
ATOM 1311 C CA . CYS A 1 173 ? 28.647 2.297 -52.747 1.00 90.38 173 CYS A CA 1
ATOM 1312 C C . CYS A 1 173 ? 27.930 1.956 -54.060 1.00 90.38 173 CYS A C 1
ATOM 1314 O O . CYS A 1 173 ? 28.593 1.793 -55.084 1.00 90.38 173 CYS A O 1
ATOM 1316 N N . GLN A 1 174 ? 26.593 1.960 -54.079 1.00 91.06 174 GLN A N 1
ATOM 1317 C CA . GLN A 1 174 ? 25.805 1.704 -55.290 1.00 91.06 174 GLN A CA 1
ATOM 1318 C C . GLN A 1 174 ? 26.061 2.741 -56.390 1.00 91.06 174 GLN A C 1
ATOM 1320 O O . GLN A 1 174 ? 26.267 2.388 -57.555 1.00 91.06 174 GLN A O 1
ATOM 1325 N N . ARG A 1 175 ? 26.105 4.034 -56.038 1.00 90.94 175 ARG A N 1
ATOM 1326 C CA . ARG A 1 175 ? 26.447 5.104 -56.991 1.00 90.94 175 ARG A CA 1
ATOM 1327 C C . ARG A 1 175 ? 27.874 4.967 -57.519 1.00 90.94 175 ARG A C 1
ATOM 1329 O O . ARG A 1 175 ? 28.104 5.194 -58.709 1.00 90.94 175 ARG A O 1
ATOM 1336 N N . ALA A 1 176 ? 28.826 4.596 -56.662 1.00 88.88 176 ALA A N 1
ATOM 1337 C CA . ALA A 1 176 ? 30.216 4.380 -57.053 1.00 88.88 176 ALA A CA 1
ATOM 1338 C C . ALA A 1 176 ? 30.348 3.194 -58.018 1.00 88.88 176 ALA A C 1
ATOM 1340 O O . ALA A 1 176 ? 30.981 3.340 -59.064 1.00 88.88 176 ALA A O 1
ATOM 1341 N N . VAL A 1 177 ? 29.691 2.066 -57.723 1.00 87.38 177 VAL A N 1
ATOM 1342 C CA . VAL A 1 177 ? 29.629 0.895 -58.612 1.00 87.38 177 VAL A CA 1
ATOM 1343 C C . VAL A 1 177 ? 29.021 1.281 -59.961 1.00 87.38 177 VAL A C 1
ATOM 1345 O O . VAL A 1 177 ? 29.647 1.046 -60.991 1.00 87.38 177 VAL A O 1
ATOM 1348 N N . SER A 1 178 ? 27.874 1.966 -59.968 1.00 87.81 178 SER A N 1
ATOM 1349 C CA . SER A 1 178 ? 27.215 2.427 -61.199 1.00 87.81 178 SER A CA 1
ATOM 1350 C C . SER A 1 178 ? 28.103 3.362 -62.034 1.00 87.81 178 SER A C 1
ATOM 1352 O O . SER A 1 178 ? 28.230 3.192 -63.245 1.00 87.81 178 SER A O 1
ATOM 1354 N N . THR A 1 179 ? 28.804 4.307 -61.399 1.00 87.38 179 THR A N 1
ATOM 1355 C CA . THR A 1 179 ? 29.701 5.246 -62.101 1.00 87.38 179 THR A CA 1
ATOM 1356 C C . THR A 1 179 ? 30.932 4.545 -62.676 1.00 87.38 179 THR A C 1
ATOM 1358 O O . THR A 1 179 ? 31.347 4.836 -63.800 1.00 87.38 179 THR A O 1
ATOM 1361 N N . LEU A 1 180 ? 31.525 3.614 -61.921 1.00 83.44 180 LEU A N 1
ATOM 1362 C CA . LEU A 1 180 ? 32.678 2.835 -62.375 1.00 83.44 180 LEU A CA 1
ATOM 1363 C C . LEU A 1 180 ? 32.301 1.876 -63.508 1.00 83.44 180 LEU A C 1
ATOM 1365 O O . LEU A 1 180 ? 33.064 1.757 -64.463 1.00 83.44 180 LEU A O 1
ATOM 1369 N N . GLN A 1 181 ? 31.120 1.256 -63.443 1.00 82.56 181 GLN A N 1
ATOM 1370 C CA . GLN A 1 181 ? 30.571 0.436 -64.526 1.00 82.56 181 GLN A CA 1
ATOM 1371 C C . GLN A 1 181 ? 30.233 1.281 -65.763 1.00 82.56 181 GLN A C 1
ATOM 1373 O O . GLN A 1 181 ? 30.525 0.875 -66.879 1.00 82.56 181 GLN A O 1
ATOM 1378 N N . ALA A 1 182 ? 29.693 2.492 -65.603 1.00 81.56 182 ALA A N 1
ATOM 1379 C CA . ALA A 1 182 ? 29.421 3.384 -66.734 1.00 81.56 182 ALA A CA 1
ATOM 1380 C C . ALA A 1 182 ? 30.703 3.879 -67.432 1.00 81.56 182 ALA A C 1
ATOM 1382 O O . ALA A 1 182 ? 30.696 4.146 -68.633 1.00 81.56 182 ALA A O 1
ATOM 1383 N N . ARG A 1 183 ? 31.812 4.003 -66.689 1.00 75.00 183 ARG A N 1
ATOM 1384 C CA . ARG A 1 183 ? 33.124 4.429 -67.202 1.00 75.00 183 ARG A CA 1
ATOM 1385 C C . ARG A 1 183 ? 34.039 3.257 -67.576 1.00 75.00 183 ARG A C 1
ATOM 1387 O O . ARG A 1 183 ? 35.201 3.499 -67.883 1.00 75.00 183 ARG A O 1
ATOM 1394 N N . SER A 1 184 ? 33.554 2.014 -67.579 1.00 65.44 184 SER A N 1
ATOM 1395 C CA . SER A 1 184 ? 34.365 0.802 -67.787 1.00 65.44 184 SER A CA 1
ATOM 1396 C C . SER A 1 184 ? 34.875 0.593 -69.222 1.00 65.44 184 SER A C 1
ATOM 1398 O O . SER A 1 184 ? 34.997 -0.540 -69.684 1.00 65.44 184 SER A O 1
ATOM 1400 N N . ALA A 1 185 ? 35.151 1.675 -69.945 1.00 66.75 185 ALA A N 1
ATOM 1401 C CA . ALA A 1 185 ? 35.775 1.661 -71.253 1.00 66.75 185 ALA A CA 1
ATOM 1402 C C . ALA A 1 185 ? 37.242 2.068 -71.118 1.00 66.75 185 ALA A C 1
ATOM 1404 O O . ALA A 1 185 ? 37.576 3.026 -70.413 1.00 66.75 185 ALA A O 1
ATOM 1405 N N . ASP A 1 186 ? 38.106 1.365 -71.839 1.00 67.12 186 ASP A N 1
ATOM 1406 C CA . ASP A 1 186 ? 39.472 1.817 -72.035 1.00 67.12 186 ASP A CA 1
ATOM 1407 C C . ASP A 1 186 ? 39.459 3.185 -72.715 1.00 67.12 186 ASP A C 1
ATOM 1409 O O . ASP A 1 186 ? 38.664 3.437 -73.626 1.00 67.12 186 ASP A O 1
ATOM 1413 N N . VAL A 1 187 ? 40.324 4.092 -72.261 1.00 68.31 187 VAL A N 1
ATOM 1414 C CA . VAL A 1 187 ? 40.479 5.392 -72.914 1.00 68.31 187 VAL A CA 1
ATOM 1415 C C . VAL A 1 187 ? 41.557 5.227 -73.980 1.00 68.31 187 VAL A C 1
ATOM 1417 O O . VAL A 1 187 ? 42.740 5.172 -73.633 1.00 68.31 187 VAL A O 1
ATOM 1420 N N . PRO A 1 188 ? 41.198 5.145 -75.271 1.00 62.91 188 PRO A N 1
ATOM 1421 C CA . PRO A 1 188 ? 42.187 5.002 -76.330 1.00 62.91 188 PRO A CA 1
ATOM 1422 C C . PRO A 1 188 ? 43.091 6.240 -76.377 1.00 62.91 188 PRO A C 1
ATOM 1424 O O . PRO A 1 188 ? 42.616 7.373 -76.449 1.00 62.91 188 PRO A O 1
ATOM 1427 N N . GLN A 1 189 ? 44.413 6.039 -76.383 1.00 62.72 189 GLN A N 1
ATOM 1428 C CA . GLN A 1 189 ? 45.402 7.125 -76.475 1.00 62.72 189 GLN A CA 1
ATOM 1429 C C . GLN A 1 189 ? 45.621 7.620 -77.914 1.00 62.72 189 GLN A C 1
ATOM 1431 O O . GLN A 1 189 ? 46.682 8.168 -78.236 1.00 62.72 189 GLN A O 1
ATOM 1436 N N . SER A 1 190 ? 44.673 7.378 -78.824 1.00 65.62 190 SER A N 1
ATOM 1437 C CA . SER A 1 190 ? 44.897 7.682 -80.231 1.00 65.62 190 SER A CA 1
ATOM 1438 C C . SER A 1 190 ? 44.753 9.189 -80.473 1.00 65.62 190 SER A C 1
ATOM 1440 O O . SER A 1 190 ? 43.685 9.783 -80.309 1.00 65.62 190 SER A O 1
ATOM 1442 N N . LEU A 1 191 ? 45.840 9.831 -80.918 1.00 63.69 191 LEU A N 1
ATOM 1443 C CA . LEU A 1 191 ? 45.822 11.225 -81.392 1.00 63.69 191 LEU A CA 1
ATOM 1444 C C . LEU A 1 191 ? 44.785 11.431 -82.519 1.00 63.69 191 LEU A C 1
ATOM 1446 O O . LEU A 1 191 ? 44.271 12.532 -82.715 1.00 63.69 191 LEU A O 1
ATOM 1450 N N . ALA A 1 192 ? 44.437 10.353 -83.230 1.00 66.31 192 ALA A N 1
ATOM 1451 C CA . ALA A 1 192 ? 43.387 10.308 -84.240 1.00 66.31 192 ALA A CA 1
ATOM 1452 C C . ALA A 1 192 ? 41.978 10.590 -83.677 1.00 66.31 192 ALA A C 1
ATOM 1454 O O . ALA A 1 192 ? 41.161 11.189 -84.372 1.00 66.31 192 ALA A O 1
ATOM 1455 N N . GLN A 1 193 ? 41.688 10.239 -82.421 1.00 66.94 193 GLN A N 1
ATOM 1456 C CA . GLN A 1 193 ? 40.395 10.521 -81.781 1.00 66.94 193 GLN A CA 1
ATOM 1457 C C . GLN A 1 193 ? 40.269 11.971 -81.306 1.00 66.94 193 GLN A C 1
ATOM 1459 O O . GLN A 1 193 ? 39.177 12.538 -81.353 1.00 66.94 193 GLN A O 1
ATOM 1464 N N . LEU A 1 194 ? 41.380 12.620 -80.931 1.00 67.69 194 LEU A N 1
ATOM 1465 C CA . LEU A 1 194 ? 41.386 14.052 -80.598 1.00 67.69 194 LEU A CA 1
ATOM 1466 C C . LEU A 1 194 ? 40.982 14.919 -81.802 1.00 67.69 194 LEU A C 1
ATOM 1468 O O . LEU A 1 194 ? 40.364 15.967 -81.619 1.00 67.69 194 LEU A O 1
ATOM 1472 N N . ARG A 1 195 ? 41.240 14.455 -83.034 1.00 68.81 195 ARG A N 1
ATOM 1473 C CA . ARG A 1 195 ? 40.750 15.093 -84.268 1.00 68.81 195 ARG A CA 1
ATOM 1474 C C . ARG A 1 195 ? 39.216 15.138 -84.337 1.00 68.81 195 ARG A C 1
ATOM 1476 O O . ARG A 1 195 ? 38.665 16.109 -84.856 1.00 68.81 195 ARG A O 1
ATOM 1483 N N . ALA A 1 196 ? 38.537 14.111 -83.821 1.00 67.94 196 ALA A N 1
ATOM 1484 C CA . ALA A 1 196 ? 37.077 13.983 -83.831 1.00 67.94 196 ALA A CA 1
ATOM 1485 C C . ALA A 1 196 ? 36.390 14.691 -82.647 1.00 67.94 196 ALA A C 1
ATOM 1487 O O . ALA A 1 196 ? 35.181 14.911 -82.682 1.00 67.94 196 ALA A O 1
ATOM 1488 N N . SER A 1 197 ? 37.144 15.086 -81.617 1.00 71.88 197 SER A N 1
ATOM 1489 C CA . SER A 1 197 ? 36.598 15.774 -80.446 1.00 71.88 197 SER A CA 1
ATOM 1490 C C . SER A 1 197 ? 36.115 17.189 -80.785 1.00 71.88 197 SER A C 1
ATOM 1492 O O . SER A 1 197 ? 36.784 17.961 -81.480 1.00 71.88 197 SER A O 1
ATOM 1494 N N . SER A 1 198 ? 34.946 17.568 -80.270 1.00 71.31 198 SER A N 1
ATOM 1495 C CA . SER A 1 198 ? 34.399 18.928 -80.372 1.00 71.31 198 SER A CA 1
ATOM 1496 C C . SER A 1 198 ? 35.120 19.936 -79.468 1.00 71.31 198 SER A C 1
ATOM 1498 O O . SER A 1 198 ? 35.000 21.134 -79.697 1.00 71.31 198 SER A O 1
ATOM 1500 N N . ALA A 1 199 ? 35.907 19.467 -78.494 1.00 79.31 199 ALA A N 1
ATOM 1501 C CA . ALA A 1 199 ? 36.630 20.309 -77.538 1.00 79.31 199 ALA A CA 1
ATOM 1502 C C . ALA A 1 199 ? 37.935 20.920 -78.092 1.00 79.31 199 ALA A C 1
ATOM 1504 O O . ALA A 1 199 ? 38.549 21.753 -77.431 1.00 79.31 199 ALA A O 1
ATOM 1505 N N . VAL A 1 200 ? 38.378 20.510 -79.288 1.00 78.12 200 VAL A N 1
ATOM 1506 C CA . VAL A 1 200 ? 39.634 20.979 -79.898 1.00 78.12 200 VAL A CA 1
ATOM 1507 C C . VAL A 1 200 ? 39.345 22.087 -80.932 1.00 78.12 200 VAL A C 1
ATOM 1509 O O . VAL A 1 200 ? 38.552 21.844 -81.851 1.00 78.12 200 VAL A O 1
ATOM 1512 N N . PRO A 1 201 ? 39.981 23.277 -80.836 1.00 82.50 201 PRO A N 1
ATOM 1513 C CA . PRO A 1 201 ? 39.857 24.354 -81.826 1.00 82.50 201 PRO A CA 1
ATOM 1514 C C . PRO A 1 201 ? 40.254 23.909 -83.244 1.00 82.50 201 PRO A C 1
ATOM 1516 O O . PRO A 1 201 ? 41.104 23.030 -83.407 1.00 82.50 201 PRO A O 1
ATOM 1519 N N . SER A 1 202 ? 39.671 24.525 -84.280 1.00 77.12 202 SER A N 1
ATOM 1520 C CA . SER A 1 202 ? 39.919 24.183 -85.696 1.00 77.12 202 SER A CA 1
ATOM 1521 C C . SER A 1 202 ? 41.401 24.197 -86.072 1.00 77.12 202 SER A C 1
ATOM 1523 O O . SER A 1 202 ? 41.865 23.306 -86.783 1.00 77.12 202 SER A O 1
ATOM 1525 N N . ASP A 1 203 ? 42.152 25.156 -85.534 1.00 79.94 203 ASP A N 1
ATOM 1526 C CA . ASP A 1 203 ? 43.569 25.347 -85.849 1.00 79.94 203 ASP A CA 1
ATOM 1527 C C . ASP A 1 203 ? 44.417 24.205 -85.276 1.00 79.94 203 ASP A C 1
ATOM 1529 O O . ASP A 1 203 ? 45.272 23.641 -85.958 1.00 79.94 203 ASP A O 1
ATOM 1533 N N . ALA A 1 204 ? 44.107 23.765 -84.054 1.00 78.56 204 ALA A N 1
ATOM 1534 C CA . ALA A 1 204 ? 44.763 22.621 -83.430 1.00 78.56 204 ALA A CA 1
ATOM 1535 C C . ALA A 1 204 ? 44.419 21.301 -84.145 1.00 78.56 204 ALA A C 1
ATOM 1537 O O . ALA A 1 204 ? 45.286 20.438 -84.287 1.00 78.56 204 ALA A O 1
ATOM 1538 N N . LYS A 1 205 ? 43.196 21.149 -84.677 1.00 80.62 205 LYS A N 1
ATOM 1539 C CA . LYS A 1 205 ? 42.820 19.985 -85.504 1.00 80.62 205 LYS A CA 1
ATOM 1540 C C . LYS A 1 205 ? 43.641 19.903 -86.789 1.00 80.62 205 LYS A C 1
ATOM 1542 O O . LYS A 1 205 ? 44.054 18.805 -87.166 1.00 80.62 205 LYS A O 1
ATOM 1547 N N . ALA A 1 206 ? 43.895 21.041 -87.437 1.00 80.31 206 ALA A N 1
ATOM 1548 C CA . ALA A 1 206 ? 44.718 21.106 -88.641 1.00 80.31 206 ALA A CA 1
ATOM 1549 C C . ALA A 1 206 ? 46.168 20.688 -88.346 1.00 80.31 206 ALA A C 1
ATOM 1551 O O . ALA A 1 206 ? 46.701 19.814 -89.031 1.00 80.31 206 ALA A O 1
ATOM 1552 N N . VAL A 1 207 ? 46.764 21.209 -87.268 1.00 80.44 207 VAL A N 1
ATOM 1553 C CA . VAL A 1 207 ? 48.130 20.854 -86.838 1.00 80.44 207 VAL A CA 1
ATOM 1554 C C . VAL A 1 207 ? 48.246 19.371 -86.473 1.00 80.44 207 VAL A C 1
ATOM 1556 O O . VAL A 1 207 ? 49.170 18.699 -86.927 1.00 80.44 207 VAL A O 1
ATOM 1559 N N . ILE A 1 208 ? 47.280 18.824 -85.726 1.00 75.94 208 ILE A N 1
ATOM 1560 C CA . ILE A 1 208 ? 47.231 17.393 -85.385 1.00 75.94 208 ILE A CA 1
ATOM 1561 C C . ILE A 1 208 ? 47.118 16.529 -86.649 1.00 75.94 208 ILE A C 1
ATOM 1563 O O . ILE A 1 208 ? 47.793 15.508 -86.769 1.00 75.94 208 ILE A O 1
ATOM 1567 N N . SER A 1 209 ? 46.290 16.938 -87.617 1.00 77.88 209 SER A N 1
ATOM 1568 C CA . SER A 1 209 ? 46.133 16.203 -88.875 1.00 77.88 209 SER A CA 1
ATOM 1569 C C . SER A 1 209 ? 47.386 16.229 -89.751 1.00 77.88 209 SER A C 1
ATOM 1571 O O . SER A 1 209 ? 47.713 15.208 -90.351 1.00 77.88 209 SER A O 1
ATOM 1573 N N . ALA A 1 210 ? 48.108 17.354 -89.776 1.00 80.00 210 ALA A N 1
ATOM 1574 C CA . ALA A 1 210 ? 49.379 17.475 -90.479 1.00 80.00 210 ALA A CA 1
ATOM 1575 C C . ALA A 1 210 ? 50.457 16.610 -89.815 1.00 80.00 210 ALA A C 1
ATOM 1577 O O . ALA A 1 210 ? 51.147 15.868 -90.501 1.00 80.00 210 ALA A O 1
ATOM 1578 N N . PHE A 1 211 ? 50.547 16.624 -88.481 1.00 77.81 211 PHE A N 1
ATOM 1579 C CA . PHE A 1 211 ? 51.490 15.791 -87.732 1.00 77.81 211 PHE A CA 1
ATOM 1580 C C . PHE A 1 211 ? 51.264 14.288 -87.969 1.00 77.81 211 PHE A C 1
ATOM 1582 O O . PHE A 1 211 ? 52.221 13.555 -88.206 1.00 77.81 211 PHE A O 1
ATOM 1589 N N . LEU A 1 212 ? 50.003 13.836 -87.981 1.00 76.69 212 LEU A N 1
ATOM 1590 C CA . LEU A 1 212 ? 49.650 12.444 -88.290 1.00 76.69 212 LEU A CA 1
ATOM 1591 C C . LEU A 1 212 ? 49.959 12.059 -89.747 1.00 76.69 212 LEU A C 1
ATOM 1593 O O . LEU A 1 212 ? 50.395 10.938 -89.994 1.00 76.69 212 LEU A O 1
ATOM 1597 N N . ALA A 1 213 ? 49.760 12.973 -90.703 1.00 74.50 213 ALA A N 1
ATOM 1598 C CA . ALA A 1 213 ? 50.090 12.736 -92.108 1.00 74.50 213 ALA A CA 1
ATOM 1599 C C . ALA A 1 213 ? 51.612 12.646 -92.334 1.00 74.50 213 ALA A C 1
ATOM 1601 O O . ALA A 1 213 ? 52.081 11.703 -92.967 1.00 74.50 213 ALA A O 1
ATOM 1602 N N . THR A 1 214 ? 52.400 13.550 -91.745 1.00 70.81 214 THR A N 1
ATOM 1603 C CA . THR A 1 214 ? 53.871 13.543 -91.852 1.00 70.81 214 THR A CA 1
ATOM 1604 C C . THR A 1 214 ? 54.491 12.291 -91.228 1.00 70.81 214 THR A C 1
ATOM 1606 O O . THR A 1 214 ? 55.426 11.718 -91.781 1.00 70.81 214 THR A O 1
ATOM 1609 N N . GLN A 1 215 ? 53.945 11.819 -90.103 1.00 64.06 215 GLN A N 1
ATOM 1610 C CA . GLN A 1 215 ? 54.426 10.613 -89.422 1.00 64.06 215 GLN A CA 1
ATOM 1611 C C . GLN A 1 215 ? 54.137 9.320 -90.216 1.00 64.06 215 GLN A C 1
ATOM 1613 O O . GLN A 1 215 ? 54.806 8.311 -90.006 1.00 64.06 215 GLN A O 1
ATOM 1618 N N . SER A 1 216 ? 53.175 9.347 -91.150 1.00 58.09 216 SER A N 1
ATOM 1619 C CA . SER A 1 216 ? 52.833 8.197 -92.001 1.00 58.09 216 SER A CA 1
ATOM 1620 C C . SER A 1 216 ? 53.766 7.995 -93.205 1.00 58.09 216 SER A C 1
ATOM 1622 O O . SER A 1 216 ? 53.811 6.890 -93.745 1.00 58.09 216 SER A O 1
ATOM 1624 N N . GLU A 1 217 ? 54.548 9.011 -93.595 1.00 52.50 217 GLU A N 1
ATOM 1625 C CA . GLU A 1 217 ? 55.479 8.924 -94.735 1.00 52.50 217 GLU A CA 1
ATOM 1626 C C . GLU A 1 217 ? 56.925 8.562 -94.341 1.00 52.50 217 GLU A C 1
ATOM 1628 O O . GLU A 1 217 ? 57.663 7.989 -95.144 1.00 52.50 217 GLU A O 1
ATOM 1633 N N . SER A 1 218 ? 57.346 8.816 -93.097 1.00 50.53 218 SER A N 1
ATOM 1634 C CA . SER A 1 218 ? 58.656 8.388 -92.585 1.00 50.53 218 SER A CA 1
ATOM 1635 C C . SER A 1 218 ? 58.620 6.914 -92.152 1.00 50.53 218 SER A C 1
ATOM 1637 O O . SER A 1 218 ? 58.162 6.581 -91.061 1.00 50.53 218 SER A O 1
ATOM 1639 N N . GLY A 1 219 ? 59.067 6.020 -93.035 1.00 47.59 219 GLY A N 1
ATOM 1640 C CA . GLY A 1 219 ? 58.986 4.569 -92.869 1.00 47.59 219 GLY A CA 1
ATOM 1641 C C . GLY A 1 219 ? 59.683 3.985 -91.629 1.00 47.59 219 GLY A C 1
ATOM 1642 O O . GLY A 1 219 ? 60.864 4.218 -91.408 1.00 47.59 219 GLY A O 1
ATOM 1643 N N . ARG A 1 220 ? 58.928 3.111 -90.941 1.00 48.53 220 ARG A N 1
AT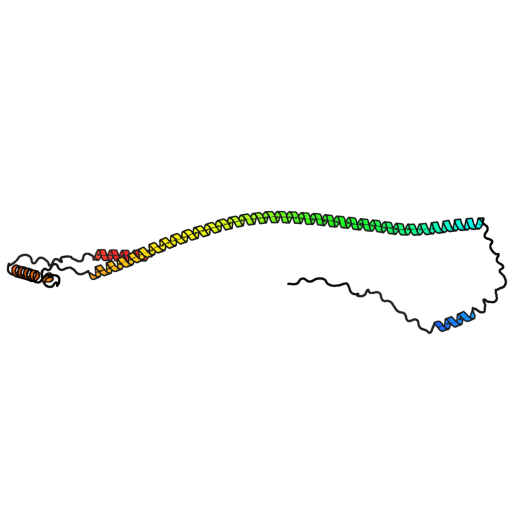OM 1644 C CA . ARG A 1 220 ? 59.326 2.032 -90.009 1.00 48.53 220 ARG A CA 1
ATOM 1645 C C . ARG A 1 220 ? 60.192 2.425 -88.803 1.00 48.53 220 ARG A C 1
ATOM 1647 O O . ARG A 1 220 ? 61.405 2.475 -88.909 1.00 48.53 220 ARG A O 1
ATOM 1654 N N . GLU A 1 221 ? 59.573 2.436 -87.623 1.00 39.28 221 GLU A N 1
ATOM 1655 C CA . GLU A 1 221 ? 59.818 1.445 -86.558 1.00 39.28 221 GLU A CA 1
ATOM 1656 C C . GLU A 1 221 ? 58.829 1.659 -85.403 1.00 39.28 221 GLU A C 1
ATOM 1658 O O . GLU A 1 221 ? 58.514 2.785 -85.039 1.00 39.28 221 GLU A O 1
ATOM 1663 N N . ALA A 1 222 ? 58.298 0.549 -84.882 1.00 43.72 222 ALA A N 1
ATOM 1664 C CA . ALA A 1 222 ? 57.238 0.456 -83.879 1.00 43.72 222 ALA A CA 1
ATOM 1665 C C . ALA A 1 222 ? 55.902 1.121 -84.277 1.00 43.72 222 ALA A C 1
ATOM 1667 O O . ALA A 1 222 ? 55.604 2.255 -83.906 1.00 43.72 222 ALA A O 1
ATOM 1668 N N . ARG A 1 223 ? 54.989 0.341 -84.887 1.00 47.62 223 ARG A N 1
ATOM 1669 C CA . ARG A 1 223 ? 53.574 0.474 -84.500 1.00 47.62 223 ARG A CA 1
ATOM 1670 C C . ARG A 1 223 ? 53.573 0.139 -83.012 1.00 47.62 223 ARG A C 1
ATOM 1672 O O . ARG A 1 223 ? 53.552 -1.039 -82.661 1.00 47.62 223 ARG A O 1
ATOM 1679 N N . ALA A 1 224 ? 53.767 1.155 -82.169 1.00 48.81 224 ALA A N 1
ATOM 1680 C CA . ALA A 1 224 ? 53.634 1.008 -80.734 1.00 48.81 224 ALA A CA 1
ATOM 1681 C C . ALA A 1 224 ? 52.307 0.271 -80.520 1.00 48.81 224 ALA A C 1
ATOM 1683 O O . ALA A 1 224 ? 51.341 0.601 -81.227 1.00 48.81 224 ALA A O 1
ATOM 1684 N N . PRO A 1 225 ? 52.263 -0.771 -79.664 1.00 51.22 225 PRO A N 1
ATOM 1685 C CA . PRO A 1 225 ? 50.989 -1.393 -79.334 1.00 51.22 225 PRO A CA 1
ATOM 1686 C C . PRO A 1 225 ? 50.018 -0.258 -79.023 1.00 51.22 225 PRO A C 1
ATOM 1688 O O . PRO A 1 225 ? 50.444 0.747 -78.448 1.00 51.22 225 PRO A O 1
ATOM 1691 N N . GLU A 1 226 ? 48.776 -0.365 -79.498 1.00 55.62 226 GLU A N 1
ATOM 1692 C CA . GLU A 1 226 ? 47.712 0.579 -79.163 1.00 55.62 226 GLU A CA 1
ATOM 1693 C C . GLU A 1 226 ? 47.512 0.506 -77.647 1.00 55.62 226 GLU A C 1
ATOM 1695 O O . GLU A 1 226 ? 46.668 -0.216 -77.135 1.00 55.62 226 GLU A O 1
ATOM 1700 N N . ALA A 1 227 ? 48.402 1.175 -76.925 1.00 57.91 227 ALA A N 1
ATOM 1701 C CA . ALA A 1 227 ? 48.393 1.281 -75.497 1.00 57.91 227 ALA A CA 1
ATOM 1702 C C . ALA A 1 227 ? 47.285 2.276 -75.221 1.00 57.91 227 ALA A C 1
ATOM 1704 O O . ALA A 1 227 ? 47.318 3.430 -75.670 1.00 57.91 227 ALA A O 1
ATOM 1705 N N . ASN A 1 228 ? 46.257 1.798 -74.541 1.00 61.97 228 ASN A N 1
ATOM 1706 C CA . ASN A 1 228 ? 45.246 2.683 -74.013 1.00 61.97 228 ASN A CA 1
ATOM 1707 C C . ASN A 1 228 ? 45.943 3.709 -73.109 1.00 61.97 228 ASN A C 1
ATOM 1709 O O . ASN A 1 228 ? 46.879 3.382 -72.380 1.00 61.97 228 ASN A O 1
ATOM 1713 N N . ALA A 1 229 ? 45.493 4.964 -73.156 1.00 63.16 229 ALA A N 1
ATOM 1714 C CA . ALA A 1 229 ? 46.005 6.020 -72.278 1.00 63.16 229 ALA A CA 1
ATOM 1715 C C . ALA A 1 229 ? 45.752 5.642 -70.815 1.00 63.16 229 ALA A C 1
ATOM 1717 O O . ALA A 1 229 ? 46.467 6.050 -69.903 1.00 63.16 229 ALA A O 1
ATOM 1718 N N . TYR A 1 230 ? 44.683 4.871 -70.628 1.00 69.25 230 TYR A N 1
ATOM 1719 C CA . TYR A 1 230 ? 44.253 4.266 -69.395 1.00 69.25 230 TYR A CA 1
ATOM 1720 C C . TYR A 1 230 ? 43.544 2.949 -69.726 1.00 69.25 230 TYR A C 1
ATOM 1722 O O . TYR A 1 230 ? 42.561 2.956 -70.472 1.00 69.25 230 TYR A O 1
ATOM 1730 N N . GLU A 1 231 ? 44.037 1.845 -69.171 1.00 66.12 231 GLU A N 1
ATOM 1731 C CA . GLU A 1 231 ? 43.330 0.564 -69.149 1.00 66.12 231 GLU A CA 1
ATOM 1732 C C . GLU A 1 231 ? 42.431 0.508 -67.915 1.00 66.12 231 GLU A C 1
ATOM 1734 O O . GLU A 1 231 ? 42.839 0.902 -66.815 1.00 66.12 231 GLU A O 1
ATOM 1739 N N . PHE A 1 232 ? 41.202 0.023 -68.073 1.00 68.50 232 PHE A N 1
ATOM 1740 C CA . PHE A 1 232 ? 40.268 -0.084 -66.959 1.00 68.50 232 PHE A CA 1
ATOM 1741 C C . PHE A 1 232 ? 40.717 -1.160 -65.953 1.00 68.50 232 PHE A C 1
ATOM 1743 O O . PHE A 1 232 ? 40.412 -2.341 -66.079 1.00 68.50 232 PHE A O 1
ATOM 1750 N N . GLN A 1 233 ? 41.416 -0.733 -64.899 1.00 71.69 233 GLN A N 1
ATOM 1751 C CA . GLN A 1 233 ? 41.893 -1.596 -63.805 1.00 71.69 233 GLN A CA 1
ATOM 1752 C C . GLN A 1 233 ? 40.938 -1.614 -62.592 1.00 71.69 233 GLN A C 1
ATOM 1754 O O . GLN A 1 233 ? 41.248 -2.188 -61.548 1.00 71.69 233 GLN A O 1
ATOM 1759 N N . ALA A 1 234 ? 39.762 -0.981 -62.687 1.00 74.19 234 ALA A N 1
ATOM 1760 C CA . ALA A 1 234 ? 38.872 -0.799 -61.538 1.00 74.19 234 ALA A CA 1
ATOM 1761 C C . ALA A 1 234 ? 38.004 -2.029 -61.200 1.00 74.19 234 ALA A C 1
ATOM 1763 O O . ALA A 1 234 ? 37.267 -1.984 -60.221 1.00 74.19 234 ALA A O 1
ATOM 1764 N N . GLY A 1 235 ? 38.111 -3.148 -61.929 1.00 77.00 235 GLY A N 1
ATOM 1765 C CA . GLY A 1 235 ? 37.332 -4.367 -61.653 1.00 77.00 235 GLY A CA 1
ATOM 1766 C C . GLY A 1 235 ? 37.528 -4.926 -60.234 1.00 77.00 235 GLY A C 1
ATOM 1767 O O . GLY A 1 235 ? 36.561 -5.307 -59.578 1.00 77.00 235 GLY A O 1
ATOM 1768 N N . GLY A 1 236 ? 38.758 -4.889 -59.706 1.00 82.69 236 GLY A N 1
ATOM 1769 C CA . GLY A 1 236 ? 39.031 -5.275 -58.314 1.00 82.69 236 GLY A CA 1
ATOM 1770 C C . GLY A 1 236 ? 38.454 -4.295 -57.282 1.00 82.69 236 GLY A C 1
ATOM 1771 O O . GLY A 1 236 ? 38.053 -4.704 -56.194 1.00 82.69 236 GLY A O 1
ATOM 1772 N N . VAL A 1 237 ? 38.363 -3.009 -57.636 1.00 81.31 237 VAL A N 1
ATOM 1773 C CA . VAL A 1 237 ? 37.759 -1.965 -56.793 1.00 81.31 237 VAL A CA 1
ATOM 1774 C C . VAL A 1 237 ? 36.235 -2.102 -56.775 1.00 81.31 237 VAL A C 1
ATOM 1776 O O . VAL A 1 237 ? 35.630 -1.965 -55.717 1.00 81.31 237 VAL A O 1
ATOM 1779 N N . VAL A 1 238 ? 35.617 -2.449 -57.907 1.00 84.00 238 VAL A N 1
ATOM 1780 C CA . VAL A 1 238 ? 34.174 -2.732 -57.996 1.00 84.00 238 VAL A CA 1
ATOM 1781 C C . VAL A 1 238 ? 33.800 -3.934 -57.124 1.00 84.00 238 VAL A C 1
ATOM 1783 O O . VAL A 1 238 ? 32.909 -3.811 -56.291 1.00 84.00 238 VAL A O 1
ATOM 1786 N N . ALA A 1 239 ? 34.541 -5.044 -57.207 1.00 87.00 239 ALA A N 1
ATOM 1787 C CA . ALA A 1 239 ? 34.293 -6.219 -56.363 1.00 87.00 239 ALA A CA 1
ATOM 1788 C C . ALA A 1 239 ? 34.459 -5.926 -54.856 1.00 87.00 239 ALA A C 1
ATOM 1790 O O . ALA A 1 239 ? 33.760 -6.496 -54.015 1.00 87.00 239 ALA A O 1
ATOM 1791 N N . LEU A 1 240 ? 35.382 -5.026 -54.490 1.00 87.94 240 LEU A N 1
ATOM 1792 C CA . LEU A 1 240 ? 35.535 -4.569 -53.108 1.00 87.94 240 LEU A CA 1
ATOM 1793 C C . LEU A 1 240 ? 34.329 -3.735 -52.648 1.00 87.94 240 LEU A C 1
ATOM 1795 O O . LEU A 1 240 ? 33.858 -3.936 -51.530 1.00 87.94 240 LEU A O 1
ATOM 1799 N N . LEU A 1 241 ? 33.833 -2.826 -53.494 1.00 86.62 241 LEU A N 1
ATOM 1800 C CA . LEU A 1 241 ? 32.670 -1.984 -53.198 1.00 86.62 241 LEU A CA 1
ATOM 1801 C C . LEU A 1 241 ? 31.381 -2.806 -53.074 1.00 86.62 241 LEU A C 1
ATOM 1803 O O . LEU A 1 241 ? 30.636 -2.598 -52.125 1.00 86.62 241 LEU A O 1
ATOM 1807 N N . GLU A 1 242 ? 31.162 -3.794 -53.943 1.00 88.00 242 GLU A N 1
ATOM 1808 C CA . GLU A 1 242 ? 30.034 -4.734 -53.831 1.00 88.00 242 GLU A CA 1
ATOM 1809 C C . GLU A 1 242 ? 30.099 -5.541 -52.523 1.00 88.00 242 GLU A C 1
ATOM 1811 O O . GLU A 1 242 ? 29.095 -5.741 -51.838 1.00 88.00 242 GLU A O 1
ATOM 1816 N N . LYS A 1 243 ? 31.303 -5.963 -52.114 1.00 91.12 243 LYS A N 1
ATOM 1817 C CA . LYS A 1 243 ? 31.506 -6.665 -50.840 1.00 91.12 243 LYS A CA 1
ATOM 1818 C C . LYS A 1 243 ? 31.276 -5.761 -49.625 1.00 91.12 243 LYS A C 1
ATOM 1820 O O . LYS A 1 243 ? 30.822 -6.252 -48.592 1.00 91.12 243 LYS A O 1
ATOM 1825 N N . LEU A 1 244 ? 31.617 -4.476 -49.713 1.00 88.62 244 LEU A N 1
ATOM 1826 C CA . LEU A 1 244 ? 31.330 -3.490 -48.666 1.00 88.62 244 LEU A CA 1
ATOM 1827 C C . LEU A 1 244 ? 29.833 -3.193 -48.578 1.00 88.62 244 LEU A C 1
ATOM 1829 O O . LEU A 1 244 ? 29.293 -3.179 -47.479 1.00 88.62 244 LEU A O 1
ATOM 1833 N N . GLU A 1 245 ? 29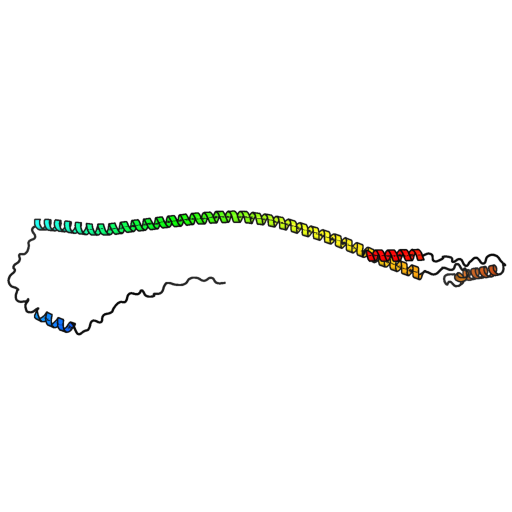.157 -3.052 -49.716 1.00 89.56 245 GLU A N 1
ATOM 1834 C CA . GLU A 1 245 ? 27.707 -2.870 -49.776 1.00 89.56 245 GLU A CA 1
ATOM 1835 C C . GLU A 1 245 ? 26.965 -4.030 -49.098 1.00 89.56 245 GLU A C 1
ATOM 1837 O O . GLU A 1 245 ? 26.081 -3.796 -48.278 1.00 89.56 245 GLU A O 1
ATOM 1842 N N . LEU A 1 246 ? 27.352 -5.278 -49.389 1.00 90.19 246 LEU A N 1
ATOM 1843 C CA . LEU A 1 246 ? 26.782 -6.457 -48.729 1.00 90.19 246 LEU A CA 1
ATOM 1844 C C . LEU A 1 246 ? 27.011 -6.432 -47.215 1.00 90.19 246 LEU A C 1
ATOM 1846 O O . LEU A 1 246 ? 26.081 -6.673 -46.458 1.00 90.19 246 LEU A O 1
ATOM 1850 N N . LYS A 1 247 ? 28.217 -6.072 -46.762 1.00 90.50 247 LYS A N 1
ATOM 1851 C CA . LYS A 1 247 ? 28.509 -5.971 -45.325 1.00 90.50 247 LYS A CA 1
ATOM 1852 C C . LYS A 1 247 ? 27.685 -4.898 -44.623 1.00 90.50 247 LYS A C 1
ATOM 1854 O O . LYS A 1 247 ? 27.251 -5.132 -43.504 1.00 90.50 247 LYS A O 1
ATOM 1859 N N . PHE A 1 248 ? 27.483 -3.741 -45.249 1.00 89.75 248 PHE A N 1
ATOM 1860 C CA . PHE A 1 248 ? 26.646 -2.692 -44.668 1.00 89.75 248 PHE A CA 1
ATOM 1861 C C . PHE A 1 248 ? 25.169 -3.088 -44.657 1.00 89.75 248 PHE A C 1
ATOM 1863 O O . PHE A 1 248 ? 24.481 -2.791 -43.690 1.00 89.75 248 PHE A O 1
ATOM 1870 N N . LYS A 1 249 ? 24.697 -3.822 -45.674 1.00 87.31 249 LYS A N 1
ATOM 1871 C CA . LYS A 1 249 ? 23.352 -4.418 -45.683 1.00 87.31 249 LYS A CA 1
ATOM 1872 C C . LYS A 1 249 ? 23.167 -5.486 -44.606 1.00 87.31 249 LYS A C 1
ATOM 1874 O O . LYS A 1 249 ? 22.084 -5.573 -44.050 1.00 87.31 249 LYS A O 1
ATOM 1879 N N . ASP A 1 250 ? 24.201 -6.271 -44.310 1.00 89.75 250 ASP A N 1
ATOM 1880 C CA . ASP A 1 250 ? 24.170 -7.282 -43.243 1.00 89.75 250 ASP A CA 1
ATOM 1881 C C . ASP A 1 250 ? 24.193 -6.662 -41.832 1.00 89.75 250 ASP A C 1
ATOM 1883 O O . ASP A 1 250 ? 23.807 -7.317 -40.865 1.00 89.75 250 ASP A O 1
ATOM 1887 N N . GLN A 1 251 ? 24.691 -5.428 -41.699 1.00 83.75 251 GLN A N 1
ATOM 1888 C CA . GLN A 1 251 ? 24.768 -4.686 -40.433 1.00 83.75 251 GLN A CA 1
ATOM 1889 C C . GLN A 1 251 ? 23.533 -3.818 -40.147 1.00 83.75 251 GLN A C 1
ATOM 1891 O O . GLN A 1 251 ? 23.433 -3.276 -39.046 1.00 83.75 251 GLN A O 1
ATOM 1896 N N . LEU A 1 252 ? 22.624 -3.685 -41.117 1.00 78.00 252 LEU A N 1
ATOM 1897 C CA . LEU A 1 252 ? 21.390 -2.901 -41.031 1.00 78.00 252 LEU A CA 1
ATOM 1898 C C . LEU A 1 252 ? 20.227 -3.740 -40.473 1.00 78.00 252 LEU A C 1
ATOM 1900 O O . LEU A 1 252 ? 19.457 -3.199 -39.646 1.00 78.00 252 LEU A O 1
#

Sequence (252 aa):
LKRAQPSPLPSQRSSPWGVRRERMSLTTMAARLLLCALCAAVAAADRRARGAAAAQVTPLQKVVQMLEDVKAKGKQEKQAEETEFSEFQEWCEGVRAAKTKSIKEAEAQIMQLQADIQKAEADAETLSGEIADLEATISKAEAEVANATSVRKREKADYLTEHADLSESIDACQRAVSTLQARSADVPQSLAQLRASSAVPSDAKAVISAFLATQSESGREARAPEANAYEFQAGGVVALLEKLELKFKDQL

Radius of gyration: 72.97 Å; chains: 1; bounding box: 154×44×178 Å